Protein AF-A0A538G2V6-F1 (afdb_monomer)

Foldseek 3Di:
DPDPPDLVVLLVVLLLVLLVCVQLLVLVVSVVSLVSQCVSQVPDALVSNLSSVCSVLLSCLQLVVLVVLLVCQVVNQVSLVRCLVPADQSSLQSLLSNLLSCLVVVNPVSSVVSNVSSVVRRDPDCLQVNLLSQLSNCVSVVVLVSLVVSLPRDHPPDSPSHCSSLLSNLLSCLLNLVLVVLVVPLVVQCDPSTSSNLSSLLSNCSNPVNVVSPVVSLVSCVVSSSVVSSVCSCVSSVRD

Radius of gyration: 17.75 Å; Cα contacts (8 Å, |Δi|>4): 327; chains: 1; bounding box: 41×47×48 Å

Sequence (240 aa):
MPQLEDPDGLCEVYESGVPVAAAMGQFGEARQLADLHWDIARRLSAHHRLHSISLPLEIAEMLADWSVLAGDTDRIADAVARNLSTPCMRNARDLLVCALAHAYLGDEGRARDLELEAELVAGAGHERELSTPRIRLAHARGDFEALRALIRLPPRRAFVWGPSVFAARMDALITLREHAWIEAEAPGLAQPGTVPEPFALRALGAARGDDDLLARADERFRELGLDWHRAQTEHLLAGR

Solvent-accessible surface area (backbone atoms only — not comparable to full-atom values): 12427 Å² total; per-residue (Å²): 128,84,80,76,78,48,67,66,64,46,36,53,52,26,62,60,43,22,30,54,30,40,29,51,44,36,51,70,57,18,50,51,29,27,50,59,23,32,74,56,22,70,78,57,54,50,52,44,35,37,54,34,59,46,47,57,48,52,53,34,59,59,50,61,41,34,72,60,42,42,72,42,38,68,64,49,53,54,37,36,65,63,17,62,91,60,71,50,72,63,48,16,42,53,33,30,47,25,15,37,17,24,44,78,73,66,39,54,66,63,13,51,54,27,42,52,54,17,60,74,61,53,64,87,91,49,66,54,81,46,33,40,47,49,37,46,41,22,55,78,69,68,35,61,66,61,32,59,60,46,68,71,44,71,78,70,91,49,67,74,74,32,43,43,49,54,43,40,48,35,54,49,35,49,57,69,62,40,42,73,57,39,70,69,49,25,74,82,37,50,47,88,78,31,54,40,15,29,42,18,30,34,30,49,11,65,63,68,73,35,65,68,37,36,53,50,15,46,52,46,20,58,76,52,66,28,57,60,65,46,68,41,50,64,63,48,72,62,60,127

pLDDT: mean 92.77, std 9.35, range [41.5, 98.69]

Nearest PDB structures (foldseek):
  6ejn-assembly1_A  TM=4.536E-01  e=9.302E-02  Mus musculus
  5orm-assembly1_A  TM=3.523E-01  e=2.024E-01  synthetic construct
  8rdj-assembly1_G  TM=3.447E-01  e=1.496E-01  Sinapis alba
  4gpk-assembly2_H  TM=5.214E-01  e=1.413E+00  Bacillus thuringiensis serovar thuringiensis
  7dvq-assembly1_1  TM=3.116E-01  e=2.083E+00  Homo sapiens

Structure (mmCIF, N/CA/C/O backbone):
data_AF-A0A538G2V6-F1
#
_entry.id   AF-A0A538G2V6-F1
#
loop_
_atom_site.group_PDB
_atom_site.id
_atom_site.type_symbol
_atom_site.label_atom_id
_atom_site.label_alt_id
_atom_site.label_comp_id
_atom_site.label_asym_id
_atom_site.label_entity_id
_atom_site.label_seq_id
_atom_site.pdbx_PDB_ins_code
_atom_site.Cartn_x
_atom_site.Cartn_y
_atom_site.Cartn_z
_atom_site.occupancy
_atom_site.B_iso_or_equiv
_atom_site.auth_seq_id
_atom_site.auth_comp_id
_atom_site.auth_asym_id
_atom_site.auth_atom_id
_atom_site.pdbx_PDB_model_num
ATOM 1 N N . MET A 1 1 ? 6.327 27.561 -20.254 1.00 41.50 1 MET A N 1
ATOM 2 C CA . MET A 1 1 ? 6.946 26.404 -19.574 1.00 41.50 1 MET A CA 1
ATOM 3 C C . MET A 1 1 ? 8.023 25.892 -20.513 1.00 41.50 1 MET A C 1
ATOM 5 O O . MET A 1 1 ? 7.674 25.696 -21.673 1.00 41.50 1 MET A O 1
ATOM 9 N N . PRO A 1 2 ? 9.301 25.792 -20.112 1.00 46.53 2 PRO A N 1
ATOM 10 C CA . PRO A 1 2 ? 10.315 25.222 -20.993 1.00 46.53 2 PRO A CA 1
ATOM 11 C C . PRO A 1 2 ? 9.935 23.766 -21.282 1.00 46.53 2 PRO A C 1
ATOM 13 O O . PRO A 1 2 ? 9.467 23.069 -20.382 1.00 46.53 2 PRO A O 1
ATOM 16 N N . GLN A 1 3 ? 10.063 23.344 -22.538 1.00 50.62 3 GLN A N 1
ATOM 17 C CA . GLN A 1 3 ? 9.829 21.964 -22.944 1.00 50.62 3 GLN A CA 1
ATOM 18 C C . GLN A 1 3 ? 10.832 21.070 -22.207 1.00 50.62 3 GLN A C 1
ATOM 20 O O . GLN A 1 3 ? 12.038 21.195 -22.406 1.00 50.62 3 GLN A O 1
ATOM 25 N N . LEU A 1 4 ? 10.339 20.191 -21.336 1.00 55.81 4 LEU A N 1
ATOM 26 C CA . LEU A 1 4 ? 11.104 19.036 -20.877 1.00 55.81 4 LEU A CA 1
ATOM 27 C C . LEU A 1 4 ? 11.256 18.104 -22.091 1.00 55.81 4 LEU A C 1
ATOM 29 O O . LEU A 1 4 ? 10.416 17.247 -22.328 1.00 55.81 4 LEU A O 1
ATOM 33 N N . GLU A 1 5 ? 12.259 18.365 -22.931 1.00 71.25 5 GLU A N 1
ATOM 34 C CA . GLU A 1 5 ? 12.633 17.502 -24.064 1.00 71.25 5 GLU A CA 1
ATOM 35 C C . GLU A 1 5 ? 13.516 16.326 -23.628 1.00 71.25 5 GLU A C 1
ATOM 37 O O . GLU A 1 5 ? 13.693 15.385 -24.398 1.00 71.25 5 GLU A O 1
ATOM 42 N N . ASP A 1 6 ? 14.047 16.364 -22.403 1.00 87.25 6 ASP A N 1
ATOM 43 C CA . ASP A 1 6 ? 14.844 15.287 -21.822 1.00 87.25 6 ASP A CA 1
ATOM 44 C C . ASP A 1 6 ? 13.941 14.143 -21.313 1.00 87.25 6 ASP A C 1
ATOM 46 O O . ASP A 1 6 ? 13.154 14.362 -20.382 1.00 87.25 6 ASP A O 1
ATOM 50 N N . PRO A 1 7 ? 14.023 12.932 -21.904 1.00 87.25 7 PRO A N 1
ATOM 51 C CA . PRO A 1 7 ? 13.232 11.780 -21.480 1.00 87.25 7 PRO A CA 1
ATOM 52 C C . PRO A 1 7 ? 13.420 11.416 -20.005 1.00 87.25 7 PRO A C 1
ATOM 54 O O . PRO A 1 7 ? 12.445 11.029 -19.361 1.00 87.25 7 PRO A O 1
ATOM 57 N N . ASP A 1 8 ? 14.632 11.572 -19.467 1.00 88.56 8 ASP A N 1
ATOM 58 C CA . ASP A 1 8 ? 14.940 11.227 -18.077 1.00 88.56 8 ASP A CA 1
ATOM 59 C C . ASP A 1 8 ? 14.217 12.198 -17.126 1.00 88.56 8 ASP A C 1
ATOM 61 O O . ASP A 1 8 ? 13.479 11.771 -16.236 1.00 88.56 8 ASP A O 1
ATOM 65 N N . GLY A 1 9 ? 14.301 13.507 -17.392 1.00 88.69 9 GLY A N 1
ATOM 66 C CA . GLY A 1 9 ? 13.563 14.521 -16.633 1.00 88.69 9 GLY A CA 1
ATOM 67 C C . GLY A 1 9 ? 12.036 14.365 -16.694 1.00 88.69 9 GLY A C 1
ATOM 68 O O . GLY A 1 9 ? 11.349 14.606 -15.701 1.00 88.69 9 GLY A O 1
ATOM 69 N N . LEU A 1 10 ? 11.473 13.93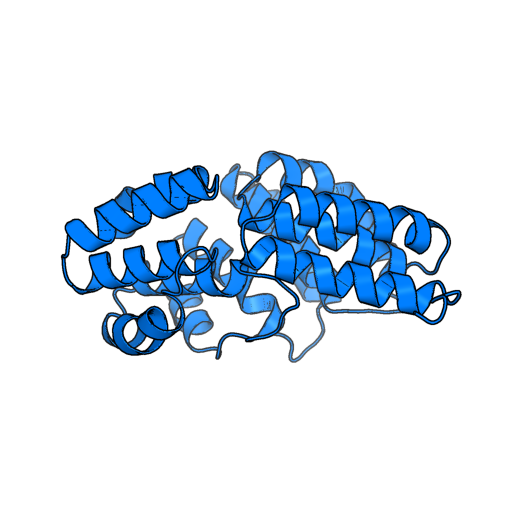0 -17.829 1.00 90.81 10 LEU A N 1
ATOM 70 C CA . LEU A 1 10 ? 10.038 13.615 -17.917 1.00 90.81 10 LEU A CA 1
ATOM 71 C C . LEU A 1 10 ? 9.661 12.389 -17.075 1.00 90.81 10 LEU A C 1
ATOM 73 O O . LEU A 1 10 ? 8.628 12.413 -16.400 1.00 90.81 10 LEU A O 1
ATOM 77 N N . CYS A 1 11 ? 10.487 11.338 -17.092 1.00 91.88 11 CYS A N 1
ATOM 78 C CA . CYS A 1 11 ? 10.306 10.179 -16.222 1.00 91.88 11 CYS A CA 1
ATOM 79 C C . CYS A 1 11 ? 10.288 10.598 -14.746 1.00 91.88 11 CYS A C 1
ATOM 81 O O . CYS A 1 11 ? 9.345 10.254 -14.039 1.00 91.88 11 CYS A O 1
ATOM 83 N N . GLU A 1 12 ? 11.233 11.421 -14.291 1.00 91.06 12 GLU A N 1
ATOM 84 C CA . GLU A 1 12 ? 11.263 11.888 -12.896 1.00 91.06 12 GLU A CA 1
ATOM 85 C C . GLU A 1 12 ? 10.000 12.664 -12.487 1.00 91.06 12 GLU A C 1
ATOM 87 O O . GLU A 1 12 ? 9.489 12.488 -11.374 1.00 91.06 12 GLU A O 1
ATOM 92 N N . VAL A 1 13 ? 9.464 13.501 -13.385 1.00 92.25 13 VAL A N 1
ATOM 93 C CA . VAL A 1 13 ? 8.226 14.257 -13.139 1.00 92.25 13 VAL A CA 1
ATOM 94 C C . VAL A 1 13 ? 7.045 13.313 -12.940 1.00 92.25 13 VAL A C 1
ATOM 96 O O . VAL A 1 13 ? 6.301 13.459 -11.967 1.00 92.25 13 VAL A O 1
ATOM 99 N N . TYR A 1 14 ? 6.871 12.334 -13.830 1.00 94.12 14 TYR A N 1
ATOM 100 C CA . TYR A 1 14 ? 5.768 11.384 -13.713 1.00 94.12 14 TYR A CA 1
ATOM 101 C C . TYR A 1 14 ? 5.946 10.439 -12.521 1.00 94.12 14 TYR A C 1
ATOM 103 O O . TYR A 1 14 ? 4.990 10.247 -11.771 1.00 94.12 14 TYR A O 1
ATOM 111 N N . GLU A 1 15 ? 7.158 9.925 -12.278 1.00 93.00 15 GLU A N 1
ATOM 112 C CA . GLU A 1 15 ? 7.469 9.090 -11.108 1.00 93.00 15 GLU A CA 1
ATOM 113 C C . GLU A 1 15 ? 7.140 9.821 -9.800 1.00 93.00 15 GLU A C 1
ATOM 115 O O . GLU A 1 15 ? 6.538 9.235 -8.902 1.00 93.00 15 GLU A O 1
ATOM 120 N N . SER A 1 16 ? 7.472 11.110 -9.703 1.00 91.38 16 SER A N 1
ATOM 121 C CA . SER A 1 16 ? 7.178 11.919 -8.514 1.00 91.38 16 SER A CA 1
ATOM 122 C C . SER A 1 16 ? 5.691 12.250 -8.368 1.00 91.38 16 SER A C 1
ATOM 124 O O . SER A 1 16 ? 5.198 12.391 -7.248 1.00 91.38 16 SER A O 1
ATOM 126 N N . GLY A 1 17 ? 4.964 12.377 -9.481 1.00 93.88 17 GLY A N 1
ATOM 127 C CA . GLY A 1 17 ? 3.540 12.708 -9.486 1.00 93.88 17 GLY A CA 1
ATOM 128 C C . GLY A 1 17 ? 2.639 11.562 -9.019 1.00 93.88 17 GLY A C 1
ATOM 129 O O . GLY A 1 17 ? 1.663 11.808 -8.311 1.00 93.88 17 GLY A O 1
ATOM 130 N N . VAL A 1 18 ? 2.981 10.312 -9.352 1.00 94.69 18 VAL A N 1
ATOM 131 C CA . VAL A 1 18 ? 2.195 9.120 -8.979 1.00 94.69 18 VAL A CA 1
ATOM 132 C C . VAL A 1 18 ? 1.891 9.041 -7.475 1.00 94.69 18 VAL A C 1
ATOM 134 O O . VAL A 1 18 ? 0.709 8.986 -7.124 1.00 94.69 18 VAL A O 1
ATOM 137 N N . PRO A 1 19 ? 2.881 9.056 -6.559 1.00 91.50 19 PRO A N 1
ATOM 138 C CA . PRO A 1 19 ? 2.591 8.934 -5.136 1.00 91.50 19 PRO A CA 1
ATOM 139 C C . PRO A 1 19 ? 1.858 10.152 -4.565 1.00 91.50 19 PRO A C 1
ATOM 141 O O . PRO A 1 19 ? 1.127 10.007 -3.588 1.00 91.50 19 PRO A O 1
ATOM 144 N N . VAL A 1 20 ? 2.019 11.338 -5.163 1.00 91.88 20 VAL A N 1
ATOM 145 C CA . VAL A 1 20 ? 1.280 12.546 -4.763 1.00 91.88 20 VAL A CA 1
ATOM 146 C C . VAL A 1 20 ? -0.199 12.397 -5.112 1.00 91.88 20 VAL A C 1
ATOM 148 O O . VAL A 1 20 ? -1.044 12.556 -4.233 1.00 91.88 20 VAL A O 1
ATOM 151 N N . ALA A 1 21 ? -0.513 12.013 -6.351 1.00 94.56 21 ALA A N 1
ATOM 152 C CA . ALA A 1 21 ? -1.885 11.735 -6.771 1.00 94.56 21 ALA A CA 1
ATOM 153 C C . ALA A 1 21 ? -2.507 10.611 -5.921 1.00 94.56 21 ALA A C 1
ATOM 155 O O . ALA A 1 21 ? -3.623 10.748 -5.419 1.00 94.56 21 ALA A O 1
ATOM 156 N N . ALA A 1 22 ? -1.756 9.532 -5.665 1.00 94.06 22 ALA A N 1
ATOM 157 C CA . ALA A 1 22 ? -2.201 8.446 -4.795 1.00 94.06 22 ALA A CA 1
ATOM 158 C C . ALA A 1 22 ? -2.466 8.920 -3.354 1.00 94.06 22 ALA A C 1
ATOM 160 O O . ALA A 1 22 ? -3.472 8.535 -2.770 1.00 94.06 22 ALA A O 1
ATOM 161 N N . ALA A 1 23 ? -1.627 9.790 -2.780 1.00 91.88 23 ALA A N 1
ATOM 162 C CA . ALA A 1 23 ? -1.838 10.347 -1.440 1.00 91.88 23 ALA A CA 1
ATOM 163 C C . ALA A 1 23 ? -3.107 11.210 -1.331 1.00 91.88 23 ALA A C 1
ATOM 165 O O . ALA A 1 23 ? -3.689 11.298 -0.249 1.00 91.88 23 ALA A O 1
ATOM 166 N N . MET A 1 24 ? -3.560 11.794 -2.442 1.00 93.12 24 MET A N 1
ATOM 167 C CA . MET A 1 24 ? -4.807 12.560 -2.540 1.00 93.12 24 MET A CA 1
ATOM 168 C C . MET A 1 24 ? -6.021 11.700 -2.937 1.00 93.12 24 MET A C 1
ATOM 170 O O . MET A 1 24 ? -7.094 12.235 -3.197 1.00 93.12 24 MET A O 1
ATOM 174 N N . GLY A 1 25 ? -5.866 10.374 -3.031 1.00 93.62 25 GLY A N 1
ATOM 175 C CA . GLY A 1 25 ? -6.932 9.460 -3.458 1.00 93.62 25 GLY A CA 1
ATOM 176 C C . GLY A 1 25 ? -7.256 9.536 -4.951 1.00 93.62 25 GLY A C 1
ATOM 177 O O . GLY A 1 25 ? -8.220 8.930 -5.415 1.00 93.62 25 GLY A O 1
ATOM 178 N N . GLN A 1 26 ? -6.450 10.252 -5.735 1.00 95.75 26 GLN A N 1
ATOM 179 C CA . GLN A 1 26 ? -6.624 10.429 -7.174 1.00 95.75 26 GLN A CA 1
ATOM 180 C C . GLN A 1 26 ? -6.020 9.238 -7.934 1.00 95.75 26 GLN A C 1
ATOM 182 O O . GLN A 1 26 ? -5.164 9.394 -8.803 1.00 95.75 26 GLN A O 1
ATOM 187 N N . PHE A 1 27 ? -6.450 8.015 -7.612 1.00 95.88 27 PHE A N 1
ATOM 188 C CA . PHE A 1 27 ? -5.852 6.786 -8.152 1.00 95.88 27 PHE A CA 1
ATOM 189 C C . PHE A 1 27 ? -5.959 6.669 -9.680 1.00 95.88 27 PHE A C 1
ATOM 191 O O . PHE A 1 27 ? -5.070 6.108 -10.318 1.00 95.88 27 PHE A O 1
ATOM 198 N N . GLY A 1 28 ? -7.009 7.238 -10.284 1.00 96.88 28 GLY A N 1
ATOM 199 C CA . GLY A 1 28 ? -7.140 7.316 -11.742 1.00 96.88 28 GLY A CA 1
ATOM 200 C C . GLY A 1 28 ? -6.056 8.185 -12.388 1.00 96.88 28 GLY A C 1
ATOM 201 O O . GLY A 1 28 ? -5.458 7.778 -13.380 1.00 96.88 28 GLY A O 1
ATOM 202 N N . GLU A 1 29 ? -5.754 9.341 -11.795 1.00 97.44 29 GLU A N 1
ATOM 203 C CA . GLU A 1 29 ? -4.672 10.225 -12.244 1.00 97.44 29 GLU A CA 1
ATOM 204 C C . GLU A 1 29 ? -3.301 9.591 -11.989 1.00 97.44 29 GLU A C 1
ATOM 206 O O . GLU A 1 29 ? -2.459 9.571 -12.882 1.00 97.44 29 GLU A O 1
ATOM 211 N N . ALA A 1 30 ? -3.103 8.970 -10.821 1.00 96.56 30 ALA A N 1
ATOM 212 C CA . ALA A 1 30 ? -1.885 8.221 -10.517 1.00 96.56 30 ALA A CA 1
ATOM 213 C C . ALA A 1 30 ? -1.607 7.140 -11.578 1.00 96.56 30 ALA A C 1
ATOM 215 O O . ALA A 1 30 ? -0.473 6.974 -12.022 1.00 96.56 30 ALA A O 1
ATOM 216 N N . ARG A 1 31 ? -2.648 6.439 -12.046 1.00 97.31 31 ARG A N 1
ATOM 217 C CA . ARG A 1 31 ? -2.511 5.418 -13.091 1.00 97.31 31 ARG A CA 1
ATOM 218 C C . ARG A 1 31 ? -2.179 6.021 -14.457 1.00 97.31 31 ARG A C 1
ATOM 220 O O . ARG A 1 31 ? -1.295 5.510 -15.132 1.00 97.31 31 ARG A O 1
ATOM 227 N N . GLN A 1 32 ? -2.796 7.149 -14.814 1.00 98.12 32 GLN A N 1
ATOM 228 C CA . GLN A 1 32 ? -2.450 7.887 -16.036 1.00 98.12 32 GLN A CA 1
ATOM 229 C C . GLN A 1 32 ? -0.991 8.364 -16.030 1.00 98.12 32 GLN A C 1
ATOM 231 O O . GLN A 1 32 ? -0.300 8.237 -17.038 1.00 98.12 32 GLN A O 1
ATOM 236 N N . LEU A 1 33 ? -0.496 8.875 -14.899 1.00 97.44 33 LEU A N 1
ATOM 237 C CA . LEU A 1 33 ? 0.904 9.285 -14.753 1.00 97.44 33 LEU A CA 1
ATOM 238 C C . LEU A 1 33 ? 1.860 8.089 -14.879 1.00 97.44 33 LEU A C 1
ATOM 240 O O . LEU A 1 33 ? 2.890 8.201 -15.542 1.00 97.44 33 LEU A O 1
ATOM 244 N N . ALA A 1 34 ? 1.507 6.934 -14.307 1.00 97.12 34 ALA A N 1
ATOM 245 C CA . ALA A 1 34 ? 2.282 5.704 -14.464 1.00 97.12 34 ALA A CA 1
ATOM 246 C C . ALA A 1 34 ? 2.325 5.217 -15.929 1.00 97.12 34 ALA A C 1
ATOM 248 O O . ALA A 1 34 ? 3.379 4.784 -16.400 1.00 97.12 34 ALA A O 1
ATOM 249 N N . ASP A 1 35 ? 1.220 5.339 -16.669 1.00 98.06 35 ASP A N 1
ATOM 250 C CA . ASP A 1 35 ? 1.164 5.000 -18.097 1.00 98.06 35 ASP A CA 1
ATOM 251 C C . ASP A 1 35 ? 2.031 5.952 -18.942 1.0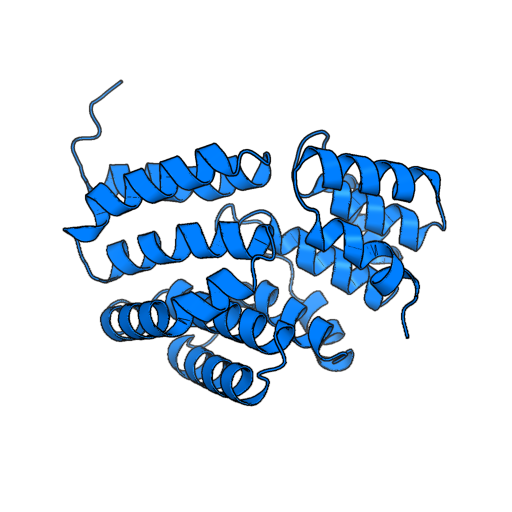0 98.06 35 ASP A C 1
ATOM 253 O O . ASP A 1 35 ? 2.809 5.502 -19.788 1.00 98.06 35 ASP A O 1
ATOM 257 N N . LEU A 1 36 ? 1.970 7.262 -18.668 1.00 97.38 36 LEU A N 1
ATOM 258 C CA . LEU A 1 36 ? 2.827 8.266 -19.314 1.00 97.38 36 LEU A CA 1
ATOM 259 C C . LEU A 1 36 ? 4.313 8.008 -19.038 1.00 97.38 36 LEU A C 1
ATOM 261 O O . LEU A 1 36 ? 5.141 8.100 -19.947 1.00 97.38 36 LEU A O 1
ATOM 265 N N . HIS A 1 37 ? 4.650 7.627 -17.803 1.00 97.25 37 HIS A N 1
ATOM 266 C CA . HIS A 1 37 ? 6.001 7.206 -17.451 1.00 97.25 37 HIS A CA 1
ATOM 267 C C . HIS A 1 37 ? 6.443 5.993 -18.287 1.00 97.25 37 HIS A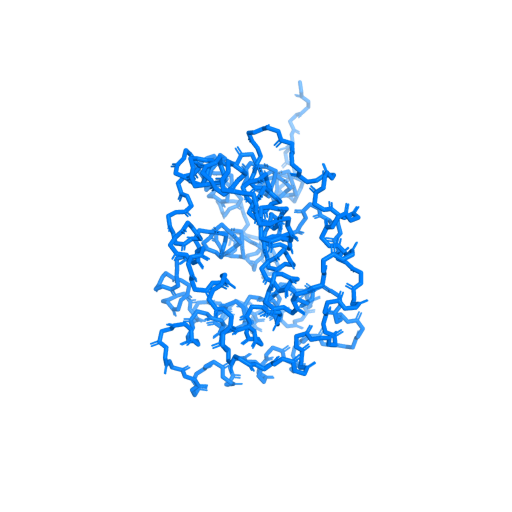 C 1
ATOM 269 O O . HIS A 1 37 ? 7.549 5.987 -18.833 1.00 97.25 37 HIS A O 1
ATOM 275 N N . TRP A 1 38 ? 5.590 4.973 -18.430 1.00 97.31 38 TRP A N 1
ATOM 276 C CA . TRP A 1 38 ? 5.902 3.765 -19.203 1.00 97.31 38 TRP A CA 1
ATOM 277 C C . TRP A 1 38 ? 6.162 4.043 -20.678 1.00 97.31 38 TRP A C 1
ATOM 279 O O . TRP A 1 38 ? 7.096 3.473 -21.256 1.00 97.31 38 TRP A O 1
ATOM 289 N N . ASP A 1 39 ? 5.375 4.925 -21.290 1.00 96.75 39 ASP A N 1
ATOM 290 C CA . ASP A 1 39 ? 5.511 5.246 -22.708 1.00 96.75 39 ASP A CA 1
ATOM 291 C C . ASP A 1 39 ? 6.907 5.761 -23.076 1.00 96.75 39 ASP A C 1
ATOM 293 O O . ASP A 1 39 ? 7.402 5.459 -24.174 1.00 96.75 39 ASP A O 1
ATOM 297 N N . ILE A 1 40 ? 7.548 6.450 -22.130 1.00 95.94 40 ILE A N 1
ATOM 298 C CA . ILE A 1 40 ? 8.922 6.943 -22.206 1.00 95.94 40 ILE A CA 1
ATOM 299 C C . ILE A 1 40 ? 9.901 5.842 -21.771 1.00 95.94 40 ILE A C 1
ATOM 301 O O . ILE A 1 40 ? 10.720 5.374 -22.571 1.00 95.94 40 ILE A O 1
ATOM 305 N N . ALA A 1 41 ? 9.772 5.366 -20.530 1.00 96.31 41 ALA A N 1
ATOM 306 C CA . ALA A 1 41 ? 10.726 4.478 -19.868 1.00 96.31 41 ALA A CA 1
ATOM 307 C C . ALA A 1 41 ? 10.946 3.144 -20.592 1.00 96.31 41 ALA A C 1
ATOM 309 O O . ALA A 1 41 ? 12.045 2.583 -20.544 1.00 96.31 41 ALA A O 1
ATOM 310 N N . ARG A 1 42 ? 9.943 2.630 -21.319 1.00 95.50 42 ARG A N 1
ATOM 311 C CA . ARG A 1 42 ? 10.059 1.362 -22.061 1.00 95.50 42 ARG A CA 1
ATOM 312 C C . ARG A 1 42 ? 11.204 1.347 -23.078 1.00 95.50 42 ARG A C 1
ATOM 314 O O . ARG A 1 42 ? 11.725 0.274 -23.380 1.00 95.50 42 ARG A O 1
ATOM 321 N N . ARG A 1 43 ? 11.610 2.519 -23.583 1.00 94.81 43 ARG A N 1
ATOM 322 C CA . ARG A 1 43 ? 12.699 2.686 -24.563 1.00 94.81 43 ARG A CA 1
ATOM 323 C C . ARG A 1 43 ? 14.050 3.031 -23.925 1.00 94.81 43 ARG A C 1
ATOM 325 O O . ARG A 1 43 ? 15.029 3.155 -24.652 1.00 94.81 43 ARG A O 1
ATOM 332 N N . LEU A 1 44 ? 14.102 3.177 -22.601 1.00 94.38 44 LEU A N 1
ATOM 333 C CA . LEU A 1 44 ? 15.295 3.576 -21.856 1.00 94.38 44 LEU A CA 1
ATOM 334 C C . LEU A 1 44 ? 16.002 2.356 -21.229 1.00 94.38 44 LEU A C 1
ATOM 336 O O . LEU A 1 44 ? 15.929 1.231 -21.737 1.00 94.38 44 LEU A O 1
ATOM 340 N N . SER A 1 45 ? 16.743 2.569 -20.142 1.00 95.81 45 SER A N 1
ATOM 341 C CA . SER A 1 45 ? 17.492 1.522 -19.437 1.00 95.81 45 SER A CA 1
ATOM 342 C C . SER A 1 45 ? 16.583 0.529 -18.689 1.00 95.81 45 SER A C 1
ATOM 344 O O . SER A 1 45 ? 15.383 0.746 -18.514 1.00 95.81 45 SER A O 1
ATOM 346 N N . ALA A 1 46 ? 17.160 -0.590 -18.231 1.00 96.69 46 ALA A N 1
ATOM 347 C CA . ALA A 1 46 ? 16.449 -1.544 -17.372 1.00 96.69 46 ALA A CA 1
ATOM 348 C C . ALA A 1 46 ? 15.971 -0.898 -16.062 1.00 96.69 46 ALA A C 1
ATOM 350 O O . ALA A 1 46 ? 14.873 -1.203 -15.606 1.00 96.69 46 ALA A O 1
ATOM 351 N N . HIS A 1 47 ? 16.747 0.048 -15.535 1.00 96.25 47 HIS A N 1
ATOM 352 C CA . HIS A 1 47 ? 16.413 0.827 -14.349 1.00 96.25 47 HIS A CA 1
ATOM 353 C C . HIS A 1 47 ? 15.128 1.646 -14.522 1.00 96.25 47 HIS A C 1
ATOM 355 O O . HIS A 1 47 ? 14.186 1.484 -13.748 1.00 96.25 47 HIS A O 1
ATOM 361 N N . HIS A 1 48 ? 15.031 2.434 -15.598 1.00 96.12 48 HIS A N 1
ATOM 362 C CA . HIS A 1 48 ? 13.821 3.203 -15.909 1.00 96.12 48 HIS A CA 1
ATOM 363 C C . HIS A 1 48 ? 12.596 2.299 -16.091 1.00 96.12 48 HIS A C 1
ATOM 365 O O . HIS A 1 48 ? 11.502 2.605 -15.613 1.00 96.12 48 HIS A O 1
ATOM 371 N N . ARG A 1 49 ? 12.769 1.152 -16.763 1.00 96.75 49 ARG A N 1
ATOM 372 C CA . ARG A 1 49 ? 11.685 0.176 -16.927 1.00 96.75 49 ARG A CA 1
ATOM 373 C C . ARG A 1 49 ? 11.221 -0.407 -15.602 1.00 96.75 49 ARG A C 1
ATOM 375 O O . ARG A 1 49 ? 10.014 -0.534 -15.430 1.00 96.75 49 ARG A O 1
ATOM 382 N N . LEU A 1 50 ? 12.139 -0.749 -14.697 1.00 97.12 50 LEU A N 1
ATOM 383 C CA . LEU A 1 50 ? 11.770 -1.242 -13.374 1.00 97.12 50 LEU A CA 1
ATOM 384 C C . LEU A 1 50 ? 10.930 -0.199 -12.641 1.00 97.12 50 LEU A C 1
ATOM 386 O O . LEU A 1 50 ? 9.819 -0.522 -12.244 1.00 97.12 50 LEU A O 1
ATOM 390 N N . HIS A 1 51 ? 11.403 1.050 -12.564 1.00 96.12 51 HIS A N 1
ATOM 391 C CA . HIS A 1 51 ? 10.656 2.148 -11.940 1.00 96.12 51 HIS A CA 1
ATOM 392 C C . HIS A 1 51 ? 9.237 2.237 -12.494 1.00 96.12 51 HIS A C 1
ATOM 394 O O . HIS A 1 51 ? 8.266 2.246 -11.743 1.00 96.12 51 HIS A O 1
ATOM 400 N N . SER A 1 52 ? 9.107 2.185 -13.817 1.00 95.94 52 SER A N 1
ATOM 401 C CA . SER A 1 52 ? 7.807 2.245 -14.468 1.00 95.94 52 SER A CA 1
ATOM 402 C C . SER A 1 52 ? 6.864 1.093 -14.124 1.00 95.94 52 SER A C 1
ATOM 404 O O . SER A 1 52 ? 5.653 1.290 -14.144 1.00 95.94 52 SER A O 1
ATOM 406 N N . ILE A 1 53 ? 7.393 -0.105 -13.878 1.00 95.75 53 ILE A N 1
ATOM 407 C CA . ILE A 1 53 ? 6.593 -1.272 -13.496 1.00 95.75 53 ILE A CA 1
ATOM 408 C C . ILE A 1 53 ? 6.230 -1.199 -12.004 1.00 95.75 53 ILE A C 1
ATOM 410 O O . ILE A 1 53 ? 5.139 -1.618 -11.627 1.00 95.75 53 ILE A O 1
ATOM 414 N N . SER A 1 54 ? 7.083 -0.606 -11.166 1.00 95.38 54 SER A N 1
ATOM 415 C CA . SER A 1 54 ? 6.806 -0.420 -9.741 1.00 95.38 54 SER A CA 1
ATOM 416 C C . SER A 1 54 ? 5.682 0.588 -9.461 1.00 95.38 54 SER A C 1
ATOM 418 O O . SER A 1 54 ? 4.983 0.458 -8.461 1.00 95.38 54 SER A O 1
ATOM 420 N N . LEU A 1 55 ? 5.483 1.599 -10.318 1.00 95.38 55 LEU A N 1
ATOM 421 C CA . LEU A 1 55 ? 4.479 2.650 -10.083 1.00 95.38 55 LEU A CA 1
ATOM 422 C C . LEU A 1 55 ? 3.037 2.097 -10.000 1.00 95.38 55 LEU A C 1
ATOM 424 O O . LEU A 1 55 ? 2.354 2.384 -9.014 1.00 95.38 55 LEU A O 1
ATOM 428 N N . PRO A 1 56 ? 2.557 1.256 -10.942 1.00 95.00 56 PRO A N 1
ATOM 429 C CA . PRO A 1 56 ? 1.281 0.555 -10.785 1.00 95.00 56 PRO A CA 1
ATOM 430 C C . PRO A 1 56 ? 1.215 -0.357 -9.554 1.00 95.00 56 PRO A C 1
ATOM 432 O O . PRO A 1 56 ? 0.144 -0.483 -8.961 1.00 95.00 56 PRO A O 1
ATOM 435 N N . LEU A 1 57 ? 2.338 -0.969 -9.157 1.00 94.38 57 LEU A N 1
ATOM 436 C CA . LEU A 1 57 ? 2.422 -1.814 -7.963 1.00 94.38 57 LEU A CA 1
ATOM 437 C C . LEU A 1 57 ? 2.152 -1.021 -6.681 1.00 94.38 57 LEU A C 1
ATOM 439 O O . LEU A 1 57 ? 1.404 -1.488 -5.831 1.00 94.38 57 LEU A O 1
ATOM 443 N N . GLU A 1 58 ? 2.712 0.184 -6.544 1.00 92.50 58 GLU A N 1
ATOM 444 C CA . GLU A 1 58 ? 2.461 1.051 -5.382 1.00 92.50 58 GLU A CA 1
ATOM 445 C C . GLU A 1 58 ? 0.979 1.438 -5.267 1.00 92.50 58 GLU A C 1
ATOM 447 O O . GLU A 1 58 ? 0.418 1.456 -4.168 1.00 92.50 58 GLU A O 1
ATOM 452 N N . ILE A 1 59 ? 0.328 1.708 -6.405 1.00 95.38 59 ILE A N 1
ATOM 453 C CA . ILE A 1 59 ? -1.110 2.001 -6.462 1.00 95.38 59 ILE A CA 1
ATOM 454 C C . ILE A 1 59 ? -1.913 0.767 -6.031 1.00 95.38 59 ILE A C 1
ATOM 456 O O . ILE A 1 59 ? -2.769 0.869 -5.155 1.00 95.38 59 ILE A O 1
ATOM 460 N N . ALA A 1 60 ? -1.621 -0.396 -6.616 1.00 95.31 60 ALA A N 1
ATOM 461 C CA . ALA A 1 60 ? -2.315 -1.647 -6.319 1.00 95.31 60 ALA A CA 1
ATOM 462 C C . ALA A 1 60 ? -2.103 -2.107 -4.864 1.00 95.31 60 ALA A C 1
ATOM 464 O O . ALA A 1 60 ? -3.036 -2.598 -4.235 1.00 95.31 60 ALA A O 1
ATOM 465 N N . GLU A 1 61 ? -0.917 -1.894 -4.288 1.00 94.62 61 GLU A N 1
ATOM 466 C CA . GLU A 1 61 ? -0.645 -2.141 -2.866 1.00 94.62 61 GLU A CA 1
ATOM 467 C C . GLU A 1 61 ? -1.514 -1.254 -1.971 1.00 94.62 61 GLU A C 1
ATOM 469 O O . GLU A 1 61 ? -2.086 -1.733 -0.989 1.00 94.62 61 GLU A O 1
ATOM 474 N N . MET A 1 62 ? -1.647 0.033 -2.308 1.00 94.12 62 MET A N 1
ATOM 475 C CA . MET A 1 62 ? -2.507 0.942 -1.553 1.00 94.12 62 MET A CA 1
ATOM 476 C C . MET A 1 62 ? -3.984 0.560 -1.685 1.00 94.12 62 MET A C 1
ATOM 478 O O . MET A 1 62 ? -4.721 0.649 -0.709 1.00 94.12 62 MET A O 1
ATOM 482 N N . LEU A 1 63 ? -4.424 0.089 -2.849 1.00 95.75 63 LEU A N 1
ATOM 483 C CA . LEU A 1 63 ? -5.791 -0.404 -3.049 1.00 95.75 63 LEU A CA 1
ATOM 484 C C . LEU A 1 63 ? -6.020 -1.811 -2.478 1.00 95.75 63 LEU A C 1
ATOM 486 O O . LEU A 1 63 ? -7.166 -2.231 -2.353 1.00 95.75 63 LEU A O 1
ATOM 490 N N . ALA A 1 64 ? -4.947 -2.498 -2.068 1.00 95.38 64 ALA A N 1
ATOM 491 C CA . ALA A 1 64 ? -4.966 -3.892 -1.635 1.00 95.38 64 ALA A CA 1
ATOM 492 C C . ALA A 1 64 ? -5.509 -4.854 -2.715 1.00 95.38 64 ALA A C 1
ATOM 494 O O . ALA A 1 64 ? -6.188 -5.840 -2.421 1.00 95.38 64 ALA A O 1
ATOM 495 N N . ASP A 1 65 ? -5.153 -4.597 -3.977 1.00 96.31 65 ASP A N 1
ATOM 496 C CA . ASP A 1 65 ? -5.496 -5.427 -5.138 1.00 96.31 65 ASP A CA 1
ATOM 497 C C . ASP A 1 65 ? -4.595 -6.676 -5.214 1.00 96.31 65 ASP A C 1
ATOM 499 O O . ASP A 1 65 ? -3.828 -6.876 -6.162 1.00 96.31 65 ASP A O 1
ATOM 503 N N . TRP A 1 66 ? -4.665 -7.543 -4.198 1.00 97.00 66 TRP A N 1
ATOM 504 C CA . TRP A 1 66 ? -3.748 -8.680 -4.032 1.00 97.00 66 TRP A CA 1
ATOM 505 C C . TRP A 1 66 ? -3.722 -9.622 -5.238 1.00 97.00 66 TRP A C 1
ATOM 507 O O . TRP A 1 66 ? -2.659 -10.085 -5.635 1.00 97.00 66 TRP A O 1
ATOM 517 N N . SER A 1 67 ? -4.863 -9.870 -5.884 1.00 97.19 67 SER A N 1
ATOM 518 C CA . SER A 1 67 ? -4.913 -10.723 -7.079 1.00 97.19 67 SER A CA 1
ATOM 519 C C . SER A 1 67 ? -4.162 -10.128 -8.273 1.00 97.19 67 SER A C 1
ATOM 521 O O . SER A 1 67 ? -3.530 -10.871 -9.020 1.00 97.19 67 SER A O 1
ATOM 523 N N . VAL A 1 68 ? -4.198 -8.801 -8.443 1.00 95.56 68 VAL A N 1
ATOM 524 C CA . VAL A 1 68 ? -3.446 -8.108 -9.502 1.00 95.56 68 VAL A CA 1
ATOM 525 C C . VAL A 1 68 ? -1.952 -8.203 -9.214 1.00 95.56 68 VAL A C 1
ATOM 527 O O . VAL A 1 68 ? -1.187 -8.623 -10.077 1.00 95.56 68 VAL A O 1
ATOM 530 N N . LEU A 1 69 ? -1.554 -7.895 -7.978 1.00 96.75 69 LEU A N 1
ATOM 531 C CA . LEU A 1 69 ? -0.158 -7.952 -7.543 1.00 96.75 69 LEU A CA 1
ATOM 532 C C . LEU A 1 69 ? 0.439 -9.359 -7.677 1.00 96.75 69 LEU A C 1
ATOM 534 O O . LEU A 1 69 ? 1.534 -9.516 -8.209 1.00 96.75 69 LEU A O 1
ATOM 538 N N . ALA A 1 70 ? -0.293 -10.392 -7.255 1.00 97.94 70 ALA A N 1
ATOM 539 C CA . ALA A 1 70 ? 0.148 -11.774 -7.405 1.00 97.94 70 ALA A CA 1
ATOM 540 C C . ALA A 1 70 ? 0.280 -12.172 -8.886 1.00 97.94 70 ALA A C 1
ATOM 542 O O . ALA A 1 70 ? 1.245 -12.844 -9.253 1.00 97.94 70 ALA A O 1
ATOM 543 N N . GLY A 1 71 ? -0.635 -11.714 -9.749 1.00 97.56 71 GLY A N 1
ATOM 544 C CA . GLY A 1 71 ? -0.586 -11.957 -11.195 1.00 97.56 71 GLY A CA 1
ATOM 545 C C . GLY A 1 71 ? 0.610 -11.314 -11.909 1.00 97.56 71 GLY A C 1
ATOM 546 O O . GLY A 1 71 ? 1.062 -11.843 -12.922 1.00 97.56 71 GLY A O 1
ATOM 547 N N . ASP A 1 72 ? 1.162 -10.224 -11.370 1.00 96.88 72 ASP A N 1
ATOM 548 C CA . ASP A 1 72 ? 2.322 -9.521 -11.938 1.00 96.88 72 ASP A CA 1
ATOM 549 C C . ASP A 1 72 ? 3.684 -10.089 -11.480 1.00 96.88 72 ASP A C 1
ATOM 551 O O . ASP A 1 72 ? 4.728 -9.655 -11.975 1.00 96.88 72 ASP A O 1
ATOM 555 N N . THR A 1 73 ? 3.701 -11.091 -10.591 1.00 98.31 73 THR A N 1
ATOM 556 C CA . THR A 1 73 ? 4.926 -11.631 -9.960 1.00 98.31 73 THR A CA 1
ATOM 557 C C . THR A 1 73 ? 6.038 -11.961 -10.959 1.00 98.31 73 THR A C 1
ATOM 559 O O . THR A 1 73 ? 7.173 -11.520 -10.784 1.00 98.31 73 THR A O 1
ATOM 562 N N . ASP A 1 74 ? 5.739 -12.710 -12.022 1.00 97.94 74 ASP A N 1
ATOM 563 C CA . ASP A 1 74 ? 6.768 -13.156 -12.973 1.00 97.94 74 ASP A CA 1
ATOM 564 C C . ASP A 1 74 ? 7.347 -11.988 -13.778 1.00 97.94 74 ASP A C 1
ATOM 566 O O . ASP A 1 74 ? 8.549 -11.929 -14.048 1.00 97.94 74 ASP A O 1
ATOM 570 N N . ARG A 1 75 ? 6.498 -11.012 -14.123 1.00 97.56 75 ARG A N 1
ATOM 571 C CA . ARG A 1 75 ? 6.923 -9.779 -14.793 1.00 97.56 75 ARG A CA 1
ATOM 572 C C . ARG A 1 75 ? 7.847 -8.961 -13.891 1.00 97.56 75 ARG A C 1
ATOM 574 O O . ARG A 1 75 ? 8.823 -8.394 -14.384 1.00 97.56 75 ARG A O 1
ATOM 581 N N . ILE A 1 76 ? 7.546 -8.900 -12.595 1.00 97.81 76 ILE A N 1
ATOM 582 C CA . ILE A 1 76 ? 8.376 -8.218 -11.599 1.00 97.81 76 ILE A CA 1
ATOM 583 C C . ILE A 1 76 ? 9.715 -8.922 -11.439 1.00 97.81 76 ILE A C 1
ATOM 585 O O . ILE A 1 76 ? 10.749 -8.272 -11.571 1.00 97.81 76 ILE A O 1
ATOM 589 N N . ALA A 1 77 ? 9.719 -10.239 -11.238 1.00 97.88 77 ALA A N 1
ATOM 590 C CA . ALA A 1 77 ? 10.949 -11.008 -11.086 1.00 97.88 77 ALA A CA 1
ATOM 591 C C . ALA A 1 77 ? 11.887 -10.840 -12.300 1.00 97.88 77 ALA A C 1
ATOM 593 O O . ALA A 1 77 ? 13.081 -10.584 -12.129 1.00 97.88 77 ALA A O 1
ATOM 594 N N . ASP A 1 78 ? 11.355 -10.878 -13.529 1.00 97.94 78 ASP A N 1
ATOM 595 C CA . ASP A 1 78 ? 12.133 -10.612 -14.751 1.00 97.94 78 ASP A CA 1
ATOM 596 C C . ASP A 1 78 ? 12.666 -9.166 -14.809 1.00 97.94 78 ASP A C 1
ATOM 598 O O . ASP A 1 78 ? 13.828 -8.943 -15.166 1.00 97.94 78 ASP A O 1
ATOM 602 N N . ALA A 1 79 ? 11.862 -8.172 -14.419 1.00 97.38 79 ALA A N 1
ATOM 603 C CA . ALA A 1 79 ? 12.304 -6.778 -14.368 1.00 97.38 79 ALA A CA 1
ATOM 604 C C . ALA A 1 79 ? 13.432 -6.564 -13.343 1.00 97.38 79 ALA A C 1
ATOM 606 O O . ALA A 1 79 ? 14.424 -5.900 -13.658 1.00 97.38 79 ALA A O 1
ATOM 607 N N . VAL A 1 80 ? 13.317 -7.168 -12.157 1.00 97.75 80 VAL A N 1
ATOM 608 C CA . VAL A 1 80 ? 14.342 -7.130 -11.105 1.00 97.75 80 VAL A CA 1
ATOM 609 C C . VAL A 1 80 ? 15.629 -7.792 -11.582 1.00 97.75 80 VAL A C 1
ATOM 611 O O . VAL A 1 80 ? 16.694 -7.177 -11.494 1.00 97.75 80 VAL A O 1
ATOM 614 N N . ALA A 1 81 ? 15.541 -8.990 -12.169 1.00 97.19 81 ALA A N 1
ATOM 615 C CA . ALA A 1 81 ? 16.694 -9.710 -12.707 1.00 97.19 81 ALA A CA 1
ATOM 616 C C . ALA A 1 81 ? 17.462 -8.879 -13.752 1.00 97.19 81 ALA A C 1
ATOM 618 O O . ALA A 1 81 ? 18.695 -8.840 -13.752 1.00 97.19 81 ALA A O 1
ATOM 619 N N . ARG A 1 82 ? 16.744 -8.147 -14.612 1.00 96.88 82 ARG A N 1
ATOM 620 C CA . ARG A 1 82 ? 17.344 -7.252 -15.617 1.00 96.88 82 ARG A CA 1
ATOM 621 C C . ARG A 1 82 ? 17.951 -5.979 -15.024 1.00 96.88 82 ARG A C 1
ATOM 623 O O . ARG A 1 82 ? 18.783 -5.363 -15.688 1.00 96.88 82 ARG A O 1
ATOM 630 N N . ASN A 1 83 ? 17.550 -5.577 -13.820 1.00 97.00 83 ASN A N 1
ATOM 631 C CA . ASN A 1 83 ? 18.038 -4.376 -13.140 1.00 97.00 83 ASN A CA 1
ATOM 632 C C . ASN A 1 83 ? 19.167 -4.657 -12.124 1.00 97.00 83 ASN A C 1
ATOM 634 O O . ASN A 1 83 ? 19.655 -3.736 -11.472 1.00 97.00 83 ASN A O 1
ATOM 638 N N . LEU A 1 84 ? 19.633 -5.904 -11.982 1.00 95.12 84 LEU A N 1
ATOM 639 C CA . LEU A 1 84 ? 20.659 -6.255 -10.986 1.00 95.12 84 LEU A CA 1
ATOM 640 C C . LEU A 1 84 ? 22.000 -5.524 -11.172 1.00 95.12 84 LEU A C 1
ATOM 642 O O . LEU A 1 84 ? 22.738 -5.369 -10.204 1.00 95.12 84 LEU A O 1
ATOM 646 N N . SER A 1 85 ? 22.322 -5.053 -12.382 1.00 93.19 85 SER A N 1
ATOM 647 C CA . SER A 1 85 ? 23.532 -4.255 -12.643 1.00 93.19 85 SER A CA 1
ATOM 648 C C . SER A 1 85 ? 23.410 -2.786 -12.218 1.00 93.19 85 SER A C 1
ATOM 650 O O . SER A 1 85 ? 24.423 -2.099 -12.102 1.00 93.19 85 SER A O 1
ATOM 652 N N . THR A 1 86 ? 22.189 -2.311 -11.962 1.00 90.38 86 THR A N 1
ATOM 653 C CA . THR A 1 86 ? 21.860 -0.962 -11.474 1.00 90.38 86 THR A CA 1
ATOM 654 C C . THR A 1 86 ? 20.886 -1.057 -10.293 1.00 90.38 86 THR A C 1
ATOM 656 O O . THR A 1 86 ? 19.744 -0.584 -10.380 1.00 90.38 86 THR A O 1
ATOM 659 N N . PRO A 1 87 ? 21.298 -1.727 -9.198 1.00 82.06 87 PRO A N 1
ATOM 660 C CA . PRO A 1 87 ? 20.392 -2.111 -8.131 1.00 82.06 87 PRO A CA 1
ATOM 661 C C . PRO A 1 87 ? 19.817 -0.885 -7.426 1.00 82.06 87 PRO A C 1
ATOM 663 O O . PRO A 1 87 ? 20.524 0.069 -7.102 1.00 82.06 87 PRO A O 1
ATOM 666 N N . CYS A 1 88 ? 18.511 -0.928 -7.182 1.00 91.06 88 CYS A N 1
ATOM 667 C CA . CYS A 1 88 ? 17.796 0.087 -6.427 1.00 91.06 88 CYS A CA 1
ATOM 668 C C . CYS A 1 88 ? 16.774 -0.564 -5.499 1.00 91.06 88 CYS A C 1
ATOM 670 O O . CYS A 1 88 ? 16.467 -1.752 -5.615 1.00 91.06 88 CYS A O 1
ATOM 672 N N . MET A 1 89 ? 16.209 0.234 -4.595 1.00 91.19 89 MET A N 1
ATOM 673 C CA . MET A 1 89 ? 15.279 -0.261 -3.579 1.00 91.19 89 MET A CA 1
ATOM 674 C C . MET A 1 89 ? 14.042 -0.962 -4.139 1.00 91.19 89 MET A C 1
ATOM 676 O O . MET A 1 89 ? 13.488 -1.836 -3.472 1.00 91.19 89 MET A O 1
ATOM 680 N N . ARG A 1 90 ? 13.628 -0.604 -5.358 1.00 93.06 90 ARG A N 1
ATOM 681 C CA . ARG A 1 90 ? 12.486 -1.218 -6.043 1.00 93.06 90 ARG A CA 1
ATOM 682 C C . ARG A 1 90 ? 12.701 -2.708 -6.291 1.00 93.06 90 ARG A C 1
ATOM 684 O O . ARG A 1 90 ? 11.743 -3.455 -6.177 1.00 93.06 90 ARG A O 1
ATOM 691 N N . ASN A 1 91 ? 13.950 -3.154 -6.483 1.00 95.88 91 ASN A N 1
ATOM 692 C CA . ASN A 1 91 ? 14.268 -4.575 -6.646 1.00 95.88 91 ASN A CA 1
ATOM 693 C C . ASN A 1 91 ? 13.690 -5.416 -5.501 1.00 95.88 91 ASN A C 1
ATOM 695 O O . ASN A 1 91 ? 12.871 -6.302 -5.716 1.00 95.88 91 ASN A O 1
ATOM 699 N N . ALA A 1 92 ? 14.102 -5.112 -4.271 1.00 96.62 92 ALA A N 1
ATOM 700 C CA . ALA A 1 92 ? 13.658 -5.860 -3.103 1.00 96.62 92 ALA A CA 1
ATOM 701 C C . ALA A 1 92 ? 12.212 -5.533 -2.725 1.00 96.62 92 ALA A C 1
ATOM 703 O O . ALA A 1 92 ? 11.453 -6.419 -2.340 1.00 96.62 92 ALA A O 1
ATOM 704 N N . ARG A 1 93 ? 11.812 -4.260 -2.819 1.00 95.25 93 ARG A N 1
ATOM 705 C CA . ARG A 1 93 ? 10.472 -3.845 -2.402 1.00 95.25 93 ARG A CA 1
ATOM 706 C C . ARG A 1 93 ? 9.383 -4.479 -3.265 1.00 95.25 93 ARG A C 1
ATOM 708 O O . ARG A 1 93 ? 8.397 -4.943 -2.705 1.00 95.25 93 ARG A O 1
ATOM 715 N N . ASP A 1 94 ? 9.553 -4.517 -4.583 1.00 96.81 94 ASP A N 1
ATOM 716 C CA . ASP A 1 94 ? 8.534 -5.056 -5.488 1.00 96.81 94 ASP A CA 1
ATOM 717 C C . ASP A 1 94 ? 8.354 -6.564 -5.281 1.00 96.81 94 ASP A C 1
ATOM 719 O O . ASP A 1 94 ? 7.222 -7.048 -5.244 1.00 96.81 94 ASP A O 1
ATOM 723 N N . LEU A 1 95 ? 9.451 -7.294 -5.038 1.00 98.25 95 LEU A N 1
ATOM 724 C CA . LEU A 1 95 ? 9.404 -8.704 -4.638 1.00 98.25 95 LEU A CA 1
ATOM 725 C C . LEU A 1 95 ? 8.659 -8.891 -3.308 1.00 98.25 95 LEU A C 1
ATOM 727 O O . LEU A 1 95 ? 7.799 -9.763 -3.215 1.00 98.25 95 LEU A O 1
ATOM 731 N N . LEU A 1 96 ? 8.907 -8.041 -2.305 1.00 97.94 96 LEU A N 1
ATOM 732 C CA . LEU A 1 96 ? 8.185 -8.092 -1.025 1.00 97.94 96 LEU A CA 1
ATOM 733 C C . LEU A 1 96 ? 6.693 -7.753 -1.159 1.00 97.94 96 LEU A C 1
ATOM 735 O O . LEU A 1 96 ? 5.875 -8.316 -0.437 1.00 97.94 96 LEU A O 1
ATOM 739 N N . VAL A 1 97 ? 6.312 -6.851 -2.067 1.00 96.88 97 VAL A N 1
ATOM 740 C CA . VAL A 1 97 ? 4.894 -6.571 -2.351 1.00 96.88 97 VAL A CA 1
ATOM 741 C C . VAL A 1 97 ? 4.230 -7.762 -3.041 1.00 96.88 97 VAL A C 1
ATOM 743 O O . VAL A 1 97 ? 3.105 -8.115 -2.689 1.00 96.88 97 VAL A O 1
ATOM 746 N N . CYS A 1 98 ? 4.924 -8.426 -3.969 1.00 98.44 98 CYS A N 1
ATOM 747 C CA . CYS A 1 98 ? 4.433 -9.674 -4.554 1.00 98.44 98 CYS A CA 1
ATOM 748 C C . CYS A 1 98 ? 4.299 -10.762 -3.477 1.00 98.44 98 CYS A C 1
ATOM 750 O O . CYS A 1 98 ? 3.272 -11.434 -3.411 1.00 98.44 98 CYS A O 1
ATOM 752 N N . ALA A 1 99 ? 5.284 -10.894 -2.582 1.00 98.50 99 ALA A N 1
ATOM 753 C CA . ALA A 1 99 ? 5.228 -11.827 -1.459 1.00 98.50 99 ALA A CA 1
ATOM 754 C C . ALA A 1 99 ? 4.006 -11.572 -0.569 1.00 98.50 99 ALA A C 1
ATOM 756 O O . ALA A 1 99 ? 3.279 -12.499 -0.222 1.00 98.50 99 ALA A O 1
ATOM 757 N N . LEU A 1 100 ? 3.744 -10.301 -0.252 1.00 97.50 100 LEU A N 1
ATOM 758 C CA . LEU A 1 100 ? 2.577 -9.887 0.518 1.00 97.50 100 LEU A CA 1
ATOM 759 C C . LEU A 1 100 ? 1.265 -10.297 -0.158 1.00 97.50 10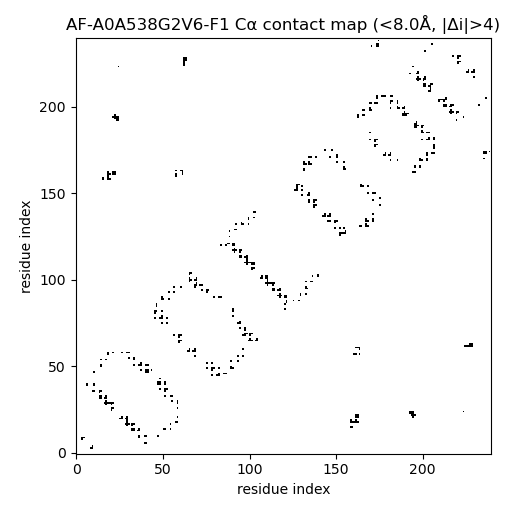0 LEU A C 1
ATOM 761 O O . LEU A 1 100 ? 0.358 -10.793 0.508 1.00 97.50 100 LEU A O 1
ATOM 765 N N . ALA A 1 101 ? 1.166 -10.105 -1.472 1.00 97.94 101 ALA A N 1
ATOM 766 C CA . ALA A 1 101 ? -0.006 -10.501 -2.236 1.00 97.94 101 ALA A CA 1
ATOM 767 C C . ALA A 1 101 ? -0.247 -12.017 -2.169 1.00 97.94 101 ALA A C 1
ATOM 769 O O . ALA A 1 101 ? -1.366 -12.445 -1.889 1.00 97.94 101 ALA A O 1
ATOM 770 N N . HIS A 1 102 ? 0.803 -12.826 -2.344 1.00 98.50 102 HIS A N 1
ATOM 771 C CA . HIS A 1 102 ? 0.721 -14.286 -2.199 1.00 98.50 102 HIS A CA 1
ATOM 772 C C . HIS A 1 102 ? 0.331 -14.710 -0.782 1.00 98.50 102 HIS A C 1
ATOM 774 O O . HIS A 1 102 ? -0.539 -15.566 -0.629 1.00 98.50 102 HIS A O 1
ATOM 780 N N . ALA A 1 103 ? 0.876 -14.060 0.250 1.00 97.81 103 ALA A N 1
ATOM 781 C CA . ALA A 1 103 ? 0.510 -14.326 1.640 1.00 97.81 103 ALA A CA 1
ATOM 782 C C . ALA A 1 103 ? -0.990 -14.080 1.899 1.00 97.81 103 ALA A C 1
ATOM 784 O O . ALA A 1 103 ? -1.663 -14.939 2.467 1.00 97.81 103 ALA A O 1
ATOM 785 N N . TYR A 1 104 ? -1.552 -12.962 1.417 1.00 95.50 104 TYR A N 1
ATOM 786 C CA . TYR A 1 104 ? -2.992 -12.681 1.543 1.00 95.50 104 TYR A CA 1
ATOM 787 C C . TYR A 1 104 ? -3.884 -13.632 0.736 1.00 95.50 104 TYR A C 1
ATOM 789 O O . TYR A 1 104 ? -5.044 -13.832 1.096 1.00 95.50 104 TYR A O 1
ATOM 797 N N . LEU A 1 105 ? -3.362 -14.228 -0.339 1.00 96.75 105 LEU A N 1
ATOM 798 C CA . LEU A 1 105 ? -4.059 -15.248 -1.127 1.00 96.75 105 LEU A CA 1
ATOM 799 C C . LEU A 1 105 ? -3.845 -16.676 -0.593 1.00 96.75 105 LEU A C 1
ATOM 801 O O . LEU A 1 105 ? -4.428 -17.619 -1.127 1.00 96.75 105 LEU A O 1
ATOM 805 N N . GLY A 1 106 ? -3.053 -16.839 0.471 1.00 96.88 106 GLY A N 1
ATOM 806 C CA . GLY A 1 106 ? -2.789 -18.120 1.123 1.00 96.88 106 GLY A CA 1
ATOM 807 C C . GLY A 1 106 ? -1.661 -18.952 0.501 1.00 96.88 106 GLY A C 1
ATOM 808 O O . GLY A 1 106 ? -1.440 -20.077 0.949 1.00 96.88 106 GLY A O 1
ATOM 809 N N . ASP A 1 107 ? -0.923 -18.426 -0.481 1.00 97.88 107 ASP A N 1
ATOM 810 C CA . ASP A 1 107 ? 0.272 -19.073 -1.039 1.00 97.88 107 ASP A CA 1
ATOM 811 C C . ASP A 1 107 ? 1.529 -18.675 -0.249 1.00 97.88 107 ASP A C 1
ATOM 813 O O . ASP A 1 107 ? 2.399 -17.919 -0.686 1.00 97.88 107 ASP A O 1
ATOM 817 N N . GLU A 1 108 ? 1.613 -19.191 0.974 1.00 97.62 108 GLU A N 1
ATOM 818 C CA . GLU A 1 108 ? 2.723 -18.901 1.884 1.00 97.62 108 GLU A CA 1
ATOM 819 C C . GLU A 1 108 ? 4.068 -19.459 1.378 1.00 97.62 108 GLU A C 1
ATOM 821 O O . GLU A 1 108 ? 5.125 -18.942 1.736 1.00 97.62 108 GLU A O 1
ATOM 826 N N . GLY A 1 109 ? 4.046 -20.502 0.540 1.00 98.25 109 GLY A N 1
ATOM 827 C CA . GLY A 1 109 ? 5.253 -21.036 -0.091 1.00 98.25 109 GLY A CA 1
ATOM 828 C C . GLY A 1 109 ? 5.865 -20.007 -1.034 1.00 98.25 109 GLY A C 1
ATOM 829 O O . GLY A 1 109 ? 7.012 -19.600 -0.844 1.00 98.25 109 GLY A O 1
ATOM 830 N N . ARG A 1 110 ? 5.063 -19.508 -1.984 1.00 98.25 110 ARG A N 1
ATOM 831 C CA . ARG A 1 110 ? 5.518 -18.485 -2.929 1.00 98.25 110 ARG A CA 1
ATOM 832 C C . ARG A 1 110 ? 5.880 -17.176 -2.237 1.00 98.25 110 ARG A C 1
ATOM 834 O O . ARG A 1 110 ? 6.850 -16.534 -2.639 1.00 98.25 110 ARG A O 1
ATOM 841 N N . ALA A 1 111 ? 5.145 -16.795 -1.190 1.00 98.56 111 ALA A N 1
ATOM 842 C CA . ALA A 1 111 ? 5.470 -15.618 -0.391 1.00 98.56 111 ALA A CA 1
ATOM 843 C C . ALA A 1 111 ? 6.889 -15.698 0.197 1.00 98.56 111 ALA A C 1
ATOM 845 O O . ALA A 1 111 ? 7.680 -14.775 0.009 1.00 98.56 111 ALA A O 1
ATOM 846 N N . ARG A 1 112 ? 7.244 -16.823 0.834 1.00 98.31 112 ARG A N 1
ATOM 847 C CA . ARG A 1 112 ? 8.577 -17.012 1.431 1.00 98.31 112 ARG A CA 1
ATOM 848 C C . ARG A 1 112 ? 9.698 -17.065 0.403 1.00 98.31 112 ARG A C 1
ATOM 850 O O . ARG A 1 112 ? 10.765 -16.511 0.659 1.00 98.31 112 ARG A O 1
ATOM 857 N N . ASP A 1 113 ? 9.462 -17.692 -0.747 1.00 98.44 113 ASP A N 1
ATOM 858 C CA . ASP A 1 113 ? 10.445 -17.711 -1.835 1.00 98.44 113 ASP A CA 1
ATOM 859 C C . ASP A 1 113 ? 10.770 -16.280 -2.296 1.00 98.44 113 ASP A C 1
ATOM 861 O O . ASP A 1 113 ? 11.936 -15.904 -2.402 1.00 98.44 113 ASP A O 1
ATOM 865 N N . LEU A 1 114 ? 9.741 -15.448 -2.483 1.00 98.56 114 LEU A N 1
ATOM 866 C CA . LEU A 1 114 ? 9.898 -14.048 -2.883 1.00 98.56 114 LEU A CA 1
ATOM 867 C C . LEU A 1 114 ? 10.554 -13.184 -1.797 1.00 98.56 114 LEU A C 1
ATOM 869 O O . LEU A 1 114 ? 11.322 -12.281 -2.122 1.00 98.56 114 LEU A O 1
ATOM 873 N N . GLU A 1 115 ? 10.289 -13.448 -0.515 1.00 98.06 115 GLU A N 1
ATOM 874 C CA . GLU A 1 115 ? 10.997 -12.788 0.590 1.00 98.06 115 GLU A CA 1
ATOM 875 C C . GLU A 1 115 ? 12.493 -13.108 0.576 1.00 98.06 115 GLU A C 1
ATOM 877 O O . GLU A 1 115 ? 13.309 -12.195 0.705 1.00 98.06 115 GLU A O 1
ATOM 882 N N . LEU A 1 116 ? 12.857 -14.375 0.360 1.00 97.06 116 LEU A N 1
ATOM 883 C CA . LEU A 1 116 ? 14.254 -14.786 0.246 1.00 97.06 116 LEU A CA 1
ATOM 884 C C . LEU A 1 116 ? 14.930 -14.132 -0.968 1.00 97.06 116 LEU A C 1
ATOM 886 O O . LEU A 1 116 ? 16.039 -13.609 -0.856 1.00 97.06 116 LEU A O 1
ATOM 890 N N . GLU A 1 117 ? 14.260 -14.114 -2.123 1.00 97.06 117 GLU A N 1
ATOM 891 C CA . GLU A 1 117 ? 14.746 -13.404 -3.310 1.00 97.06 117 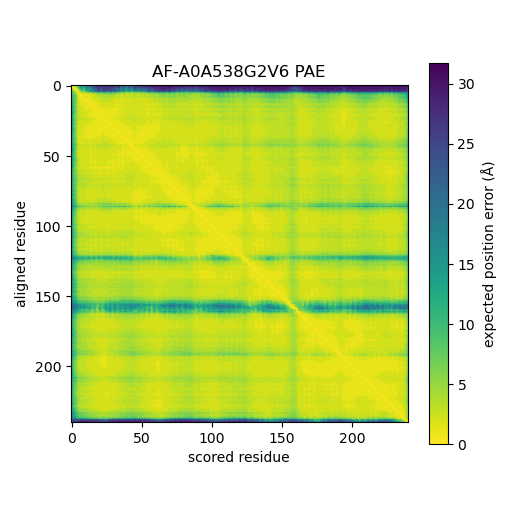GLU A CA 1
ATOM 892 C C . GLU A 1 117 ? 14.952 -11.907 -3.021 1.00 97.06 117 GLU A C 1
ATOM 894 O O . GLU A 1 117 ? 15.988 -11.339 -3.379 1.00 97.06 117 GLU A O 1
ATOM 899 N N . ALA A 1 118 ? 14.008 -11.271 -2.319 1.00 96.94 118 ALA A N 1
ATOM 900 C CA . ALA A 1 118 ? 14.110 -9.871 -1.929 1.00 96.94 118 ALA A CA 1
ATOM 901 C C . ALA A 1 118 ? 15.305 -9.605 -1.003 1.00 96.94 118 ALA A C 1
ATOM 903 O O . ALA A 1 118 ? 16.000 -8.604 -1.178 1.00 96.94 118 ALA A O 1
ATOM 904 N N . GLU A 1 119 ? 15.571 -10.487 -0.036 1.00 94.50 119 GLU A N 1
ATOM 905 C CA . GLU A 1 119 ? 16.729 -10.386 0.860 1.00 94.50 119 GLU A CA 1
ATOM 906 C C . GLU A 1 119 ? 18.057 -10.452 0.103 1.00 94.50 119 GLU A C 1
ATOM 908 O O . GLU A 1 119 ? 18.965 -9.667 0.386 1.00 94.50 119 GLU A O 1
ATOM 913 N N . LEU A 1 120 ? 18.157 -11.330 -0.899 1.00 93.69 120 LEU A N 1
ATOM 914 C CA . LEU A 1 120 ? 19.360 -11.476 -1.720 1.00 93.69 120 LEU A CA 1
ATOM 915 C C . LEU A 1 120 ? 19.675 -10.217 -2.540 1.00 93.69 120 LEU A C 1
ATOM 917 O O . LEU A 1 120 ? 20.849 -9.914 -2.763 1.00 93.69 120 LEU A O 1
ATOM 921 N N . VAL A 1 121 ? 18.652 -9.479 -2.984 1.00 94.31 121 VAL A N 1
ATOM 922 C CA . VAL A 1 121 ? 18.826 -8.291 -3.840 1.00 94.31 121 VAL A CA 1
ATOM 923 C C . VAL A 1 121 ? 18.770 -6.962 -3.087 1.00 94.31 121 VAL A C 1
ATOM 925 O O . VAL A 1 121 ? 19.160 -5.941 -3.653 1.00 94.31 121 VAL A O 1
ATOM 928 N N . ALA A 1 122 ? 18.290 -6.943 -1.839 1.00 89.56 122 ALA A N 1
ATOM 929 C CA . ALA A 1 122 ? 18.146 -5.718 -1.055 1.00 89.56 122 ALA A CA 1
ATOM 930 C C . ALA A 1 122 ? 19.490 -5.039 -0.783 1.00 89.56 122 ALA A C 1
ATOM 932 O O . ALA A 1 122 ? 19.582 -3.822 -0.891 1.00 89.56 122 ALA A O 1
ATOM 933 N N . GLY A 1 123 ? 20.523 -5.813 -0.437 1.00 81.25 123 GLY A N 1
ATOM 934 C CA . GLY A 1 123 ? 21.739 -5.269 0.168 1.00 81.25 123 GLY A CA 1
ATOM 935 C C . GLY A 1 123 ? 21.530 -4.847 1.632 1.00 81.25 123 GLY A C 1
ATOM 936 O O . GLY A 1 123 ? 20.437 -4.958 2.188 1.00 81.25 123 GLY A O 1
ATOM 937 N N . ALA A 1 124 ? 22.598 -4.391 2.290 1.00 82.88 124 ALA A N 1
ATOM 938 C CA . ALA A 1 124 ? 22.571 -4.015 3.708 1.00 82.88 124 ALA A CA 1
ATOM 939 C C . ALA A 1 124 ? 22.103 -2.562 3.929 1.00 82.88 124 ALA A C 1
ATOM 941 O O . ALA A 1 124 ? 22.436 -1.684 3.136 1.00 82.88 124 ALA A O 1
ATOM 942 N N . GLY A 1 125 ? 21.420 -2.287 5.051 1.00 83.19 125 GLY A N 1
ATOM 943 C CA . GLY A 1 125 ? 21.119 -0.920 5.506 1.00 83.19 125 GLY A CA 1
ATOM 944 C C . GLY A 1 125 ? 19.822 -0.309 4.967 1.00 83.19 125 GLY A C 1
ATOM 945 O O . GLY A 1 125 ? 19.679 0.915 4.959 1.00 83.19 125 GLY A O 1
ATOM 946 N N . HIS A 1 126 ? 18.891 -1.142 4.498 1.00 86.00 126 HIS A N 1
ATOM 947 C CA . HIS A 1 126 ? 17.622 -0.715 3.897 1.00 86.00 126 HIS A CA 1
ATOM 948 C C . HIS A 1 126 ? 16.381 -1.152 4.687 1.00 86.00 126 HIS A C 1
ATOM 950 O O . HIS A 1 126 ? 15.271 -1.271 4.160 1.00 86.00 126 HIS A O 1
ATOM 956 N N . GLU A 1 127 ? 16.556 -1.430 5.976 1.00 87.12 127 GLU A N 1
ATOM 957 C CA . GLU A 1 127 ? 15.513 -1.966 6.846 1.00 87.12 127 GLU A CA 1
ATOM 958 C C . GLU A 1 127 ? 14.330 -1.000 6.960 1.00 87.12 127 GLU A C 1
ATOM 960 O O . GLU A 1 127 ? 13.176 -1.426 7.020 1.00 87.12 127 GLU A O 1
ATOM 965 N N . ARG A 1 128 ? 14.607 0.309 6.943 1.00 86.44 128 ARG A N 1
ATOM 966 C CA . ARG A 1 128 ? 13.586 1.356 7.038 1.00 86.44 128 ARG A CA 1
ATOM 967 C C . ARG A 1 128 ? 12.741 1.447 5.776 1.00 86.44 128 ARG A C 1
ATOM 969 O O . ARG A 1 128 ? 11.522 1.556 5.868 1.00 86.44 128 ARG A O 1
ATOM 976 N N . GLU A 1 129 ? 13.374 1.406 4.613 1.00 86.00 129 GLU A N 1
ATOM 977 C CA . GLU A 1 129 ? 12.737 1.501 3.299 1.00 86.00 129 GLU A CA 1
ATOM 978 C C . GLU A 1 129 ? 11.828 0.306 3.019 1.00 86.00 129 GLU A C 1
ATOM 980 O O . GLU A 1 129 ? 10.756 0.467 2.443 1.00 86.00 129 GLU A O 1
ATOM 985 N N . LEU A 1 130 ? 12.245 -0.880 3.462 1.00 91.25 130 LEU A N 1
ATOM 986 C CA . LEU A 1 130 ? 11.512 -2.131 3.270 1.00 91.25 130 LEU A CA 1
ATOM 987 C C . LEU A 1 130 ? 10.541 -2.443 4.417 1.00 91.25 130 LEU A C 1
ATOM 989 O O . LEU A 1 130 ? 9.874 -3.477 4.399 1.00 91.25 130 LEU A O 1
ATOM 993 N N . SER A 1 131 ? 10.448 -1.567 5.423 1.00 91.31 131 SER A N 1
ATOM 994 C CA . SER A 1 131 ? 9.631 -1.812 6.614 1.00 91.31 131 SER A CA 1
ATOM 995 C C . SER A 1 131 ? 8.144 -1.954 6.296 1.00 91.31 131 SER A C 1
ATOM 997 O O . SER A 1 131 ? 7.487 -2.788 6.900 1.00 91.31 131 SER A O 1
ATOM 999 N N . THR A 1 132 ? 7.602 -1.207 5.331 1.00 92.25 132 THR A N 1
ATOM 1000 C CA . THR A 1 132 ? 6.165 -1.221 5.010 1.00 92.25 132 THR A CA 1
ATOM 1001 C C . THR A 1 132 ? 5.638 -2.591 4.569 1.00 92.25 132 THR A C 1
ATOM 1003 O O . THR A 1 132 ? 4.748 -3.105 5.252 1.00 92.25 132 THR A O 1
ATOM 1006 N N . PRO A 1 133 ? 6.160 -3.230 3.502 1.00 94.31 133 PRO A N 1
ATOM 1007 C CA . PRO A 1 133 ? 5.684 -4.558 3.125 1.00 94.31 133 PRO A CA 1
ATOM 1008 C C . PRO A 1 133 ? 5.993 -5.607 4.206 1.00 94.31 133 PRO A C 1
ATOM 1010 O O . PRO A 1 133 ? 5.168 -6.480 4.451 1.00 94.31 133 PRO A O 1
ATOM 1013 N N . ARG A 1 134 ? 7.110 -5.474 4.939 1.00 95.81 134 ARG A N 1
ATOM 1014 C CA . ARG A 1 134 ? 7.449 -6.364 6.067 1.00 95.81 134 ARG A CA 1
ATOM 1015 C C . ARG A 1 134 ? 6.473 -6.246 7.239 1.00 95.81 134 ARG A C 1
ATOM 1017 O O . ARG A 1 134 ? 6.104 -7.257 7.822 1.00 95.81 134 ARG A O 1
ATOM 1024 N N . ILE A 1 135 ? 6.022 -5.033 7.566 1.00 95.56 135 ILE A N 1
ATOM 1025 C CA . ILE A 1 135 ? 4.992 -4.786 8.585 1.00 95.56 135 ILE A CA 1
ATOM 1026 C C . ILE A 1 135 ? 3.701 -5.487 8.176 1.00 95.56 135 ILE A C 1
ATOM 1028 O O . ILE A 1 135 ? 3.110 -6.189 8.990 1.00 95.56 135 ILE A O 1
ATOM 1032 N N . ARG A 1 136 ? 3.281 -5.332 6.915 1.00 94.62 136 ARG A N 1
ATOM 1033 C CA . ARG A 1 136 ? 2.061 -5.971 6.409 1.00 94.62 136 ARG A CA 1
ATOM 1034 C C . ARG A 1 136 ? 2.176 -7.499 6.375 1.00 94.62 136 ARG A C 1
ATOM 1036 O O . ARG A 1 136 ? 1.203 -8.160 6.710 1.00 94.62 136 ARG A O 1
ATOM 1043 N N . LEU A 1 137 ? 3.340 -8.053 6.028 1.00 96.62 137 LEU A N 1
ATOM 1044 C CA . LEU A 1 137 ? 3.606 -9.498 6.072 1.00 96.62 137 LEU A CA 1
ATOM 1045 C C . LEU A 1 137 ? 3.547 -10.040 7.506 1.00 96.62 137 LEU A C 1
ATOM 1047 O O . LEU A 1 137 ? 2.850 -11.017 7.767 1.00 96.62 137 LEU A O 1
ATOM 1051 N N . ALA A 1 138 ? 4.238 -9.385 8.445 1.00 95.69 138 ALA A N 1
ATOM 1052 C CA . ALA A 1 138 ? 4.199 -9.753 9.859 1.00 95.69 138 ALA A CA 1
ATOM 1053 C C . ALA A 1 138 ? 2.769 -9.687 10.409 1.00 95.69 138 ALA A C 1
ATOM 1055 O O . ALA A 1 138 ? 2.326 -10.593 11.109 1.00 95.69 138 ALA A O 1
ATOM 1056 N N . HIS A 1 139 ? 2.024 -8.645 10.036 1.00 92.31 139 HIS A N 1
ATOM 1057 C CA . HIS A 1 139 ? 0.620 -8.485 10.400 1.00 92.31 139 HIS A CA 1
ATOM 1058 C C . HIS A 1 139 ? -0.260 -9.611 9.842 1.00 92.31 139 HIS A C 1
ATOM 1060 O O . HIS A 1 139 ? -0.934 -10.281 10.620 1.00 92.31 139 HIS A O 1
ATOM 1066 N N . ALA A 1 140 ? -0.172 -9.906 8.540 1.00 91.88 140 ALA A N 1
ATOM 1067 C CA . ALA A 1 140 ? -0.928 -10.981 7.889 1.00 91.88 140 ALA A CA 1
ATOM 1068 C C . ALA A 1 140 ? -0.656 -12.370 8.499 1.00 91.88 140 ALA A C 1
ATOM 1070 O O . ALA A 1 140 ? -1.524 -13.241 8.487 1.00 91.88 140 ALA A O 1
ATOM 1071 N N . ARG A 1 141 ? 0.542 -12.574 9.057 1.00 93.88 141 ARG A N 1
ATOM 1072 C CA . ARG A 1 141 ? 0.961 -13.824 9.710 1.00 93.88 141 ARG A CA 1
ATOM 1073 C C . ARG A 1 141 ? 0.678 -13.874 11.211 1.00 93.88 141 ARG A C 1
ATOM 1075 O O . ARG A 1 141 ? 0.913 -14.912 11.826 1.00 93.88 141 ARG A O 1
ATOM 1082 N N . GLY A 1 142 ? 0.222 -12.777 11.817 1.00 92.44 142 GLY A N 1
ATOM 1083 C CA . GLY A 1 142 ? 0.116 -12.666 13.273 1.00 92.44 142 GLY A CA 1
ATOM 1084 C C . GLY A 1 142 ? 1.472 -12.726 13.991 1.00 92.44 142 GLY A C 1
ATOM 1085 O O . GLY A 1 142 ? 1.542 -13.105 15.160 1.00 92.44 142 GLY A O 1
ATOM 1086 N N . ASP A 1 143 ? 2.565 -12.368 13.313 1.00 95.81 143 ASP A N 1
ATOM 1087 C CA . ASP A 1 143 ? 3.901 -12.306 13.905 1.00 95.81 143 ASP A CA 1
ATOM 1088 C C . ASP A 1 143 ? 4.073 -10.997 14.690 1.00 95.81 143 ASP A C 1
ATOM 1090 O O . ASP A 1 143 ? 4.638 -9.999 14.228 1.00 95.81 143 ASP A O 1
ATOM 1094 N N . PHE A 1 144 ? 3.545 -10.994 15.913 1.00 95.00 144 PHE A N 1
ATOM 1095 C CA . PHE A 1 144 ? 3.602 -9.835 16.802 1.00 95.00 144 PHE A CA 1
ATOM 1096 C C . PHE A 1 144 ? 5.028 -9.476 17.240 1.00 95.00 144 PHE A C 1
ATOM 1098 O O . PHE A 1 144 ? 5.270 -8.330 17.628 1.00 95.00 144 PHE A O 1
ATOM 1105 N N . GLU A 1 145 ? 5.970 -10.422 17.229 1.00 96.12 145 GLU A N 1
ATOM 1106 C CA . GLU A 1 145 ? 7.363 -10.142 17.581 1.00 96.12 145 GLU A CA 1
ATOM 1107 C C . GLU A 1 145 ? 8.029 -9.317 16.481 1.00 96.12 145 GLU A C 1
ATOM 1109 O O . GLU A 1 145 ? 8.532 -8.219 16.757 1.00 96.12 145 GLU A O 1
ATOM 1114 N N . ALA A 1 146 ? 7.939 -9.783 15.231 1.00 95.50 146 ALA A N 1
ATOM 1115 C CA . ALA A 1 146 ? 8.427 -9.040 14.077 1.00 95.50 146 ALA A CA 1
ATOM 1116 C C . ALA A 1 146 ? 7.732 -7.678 13.963 1.00 95.50 146 ALA A C 1
ATOM 1118 O O . ALA A 1 146 ? 8.396 -6.656 13.768 1.00 95.50 146 ALA A O 1
ATOM 1119 N N . LEU A 1 147 ? 6.412 -7.630 14.171 1.00 94.94 147 LEU A N 1
ATOM 1120 C CA . LEU A 1 147 ? 5.645 -6.388 14.117 1.00 94.94 147 LEU A CA 1
ATOM 1121 C C . LEU A 1 147 ? 6.155 -5.357 15.139 1.00 94.94 147 LEU A C 1
ATOM 1123 O O . LEU A 1 147 ? 6.400 -4.207 14.772 1.00 94.94 147 LEU A O 1
ATOM 1127 N N . ARG A 1 148 ? 6.401 -5.764 16.398 1.00 95.62 148 ARG A N 1
ATOM 1128 C CA . ARG A 1 148 ? 6.966 -4.885 17.445 1.00 95.62 148 ARG A CA 1
ATOM 1129 C C . ARG A 1 148 ? 8.361 -4.378 17.101 1.00 95.62 148 ARG A C 1
ATOM 1131 O O . ARG A 1 148 ? 8.685 -3.230 17.408 1.00 95.62 148 ARG A O 1
ATOM 1138 N N . ALA A 1 149 ? 9.202 -5.220 16.504 1.00 95.06 149 ALA A N 1
ATOM 1139 C CA . ALA A 1 149 ? 10.532 -4.808 16.070 1.00 95.06 149 ALA A CA 1
ATOM 1140 C C . ALA A 1 149 ? 10.445 -3.767 14.942 1.00 95.06 149 ALA A C 1
ATOM 1142 O O . ALA A 1 149 ? 11.109 -2.731 15.001 1.00 95.06 149 ALA A O 1
ATOM 1143 N N . LEU A 1 150 ? 9.578 -4.004 13.957 1.00 94.81 150 LEU A N 1
ATOM 1144 C CA . LEU A 1 150 ? 9.441 -3.162 12.772 1.00 94.81 150 LEU A CA 1
ATOM 1145 C C . LEU A 1 150 ? 8.834 -1.788 13.071 1.00 94.81 150 LEU A C 1
ATOM 1147 O O . LEU A 1 150 ? 9.320 -0.796 12.532 1.00 94.81 150 LEU A O 1
ATOM 1151 N N . ILE A 1 151 ? 7.830 -1.678 13.953 1.00 93.31 151 ILE A N 1
ATOM 1152 C CA . ILE A 1 151 ? 7.228 -0.365 14.259 1.00 93.31 151 ILE A CA 1
ATOM 1153 C C . ILE A 1 151 ? 8.218 0.607 14.916 1.00 93.31 151 ILE A C 1
ATOM 1155 O O . ILE A 1 151 ? 8.040 1.822 14.807 1.00 93.31 151 ILE A O 1
ATOM 1159 N N . ARG A 1 152 ? 9.280 0.106 15.562 1.00 92.50 152 ARG A N 1
ATOM 1160 C CA . ARG A 1 152 ? 10.338 0.936 16.163 1.00 92.50 152 ARG A CA 1
ATOM 1161 C C . ARG A 1 152 ? 11.230 1.609 15.128 1.00 92.50 152 ARG A C 1
ATOM 1163 O O . ARG A 1 152 ? 11.912 2.577 15.461 1.00 92.50 152 ARG A O 1
ATOM 1170 N N . LEU A 1 153 ? 11.225 1.128 13.887 1.00 88.94 153 LEU A N 1
ATOM 1171 C CA . LEU A 1 153 ? 11.891 1.818 12.797 1.00 88.94 153 LEU A CA 1
ATOM 1172 C C . LEU A 1 153 ? 11.124 3.114 12.494 1.00 88.94 153 LEU A C 1
ATOM 1174 O O . LEU A 1 153 ? 9.905 3.080 12.303 1.00 88.94 153 LEU A O 1
ATOM 1178 N N . PRO A 1 154 ? 11.802 4.274 12.435 1.00 81.88 154 PRO A N 1
ATOM 1179 C CA . PRO A 1 154 ? 11.117 5.523 12.158 1.00 81.88 154 PRO A CA 1
ATOM 1180 C C . PRO A 1 154 ? 10.576 5.492 10.723 1.00 81.88 154 PRO A C 1
ATOM 1182 O O . PRO A 1 154 ? 11.371 5.254 9.794 1.00 81.88 154 PRO A O 1
ATOM 1185 N N . PRO A 1 155 ? 9.269 5.762 10.517 1.00 77.31 155 PRO A N 1
ATOM 1186 C CA . PRO A 1 155 ? 8.656 5.672 9.201 1.00 77.31 155 PRO A CA 1
ATOM 1187 C C . PRO A 1 155 ? 9.385 6.602 8.237 1.00 77.31 155 PRO A C 1
ATOM 1189 O O . PRO A 1 155 ? 9.700 7.754 8.562 1.00 77.31 155 PRO A O 1
ATOM 1192 N N . ARG A 1 156 ? 9.688 6.102 7.040 1.00 72.88 156 ARG A N 1
ATOM 1193 C CA . ARG A 1 156 ? 10.278 6.934 5.997 1.00 72.88 156 ARG A CA 1
ATOM 1194 C C . ARG A 1 156 ? 9.183 7.836 5.433 1.00 72.88 156 ARG A C 1
ATOM 1196 O O . ARG A 1 156 ? 8.353 7.396 4.651 1.00 72.88 156 ARG A O 1
ATOM 1203 N N . ARG A 1 157 ? 9.196 9.110 5.830 1.00 66.25 157 ARG A N 1
ATOM 1204 C CA . ARG A 1 157 ? 8.332 10.165 5.275 1.00 66.25 157 ARG A CA 1
ATOM 1205 C C . ARG A 1 157 ? 8.902 10.666 3.943 1.00 66.25 157 ARG A C 1
ATOM 1207 O O . ARG A 1 157 ? 9.324 11.813 3.841 1.00 66.25 157 ARG A O 1
ATOM 1214 N N . ALA A 1 158 ? 9.022 9.772 2.968 1.00 62.34 158 ALA A N 1
ATOM 1215 C CA . ALA A 1 158 ? 9.358 10.133 1.595 1.00 62.34 158 ALA A CA 1
ATOM 1216 C C . ALA A 1 158 ? 8.079 10.128 0.752 1.00 62.34 158 ALA A C 1
ATOM 1218 O O . ALA A 1 158 ? 7.148 9.396 1.069 1.00 62.34 158 ALA A O 1
ATOM 1219 N N . PHE A 1 159 ? 8.044 10.935 -0.312 1.00 58.84 159 PHE A N 1
ATOM 1220 C CA . PHE A 1 159 ? 6.965 10.859 -1.301 1.00 58.84 159 PHE A CA 1
ATOM 1221 C C . PHE A 1 159 ? 6.943 9.484 -1.983 1.00 58.84 159 PHE A C 1
ATOM 1223 O O . PHE A 1 159 ? 5.882 8.912 -2.185 1.00 58.84 159 PHE A O 1
ATOM 1230 N N . VAL A 1 160 ? 8.118 8.918 -2.268 1.00 60.28 160 VAL A N 1
ATOM 1231 C CA . VAL A 1 160 ? 8.269 7.556 -2.804 1.00 60.28 160 VAL A CA 1
ATOM 1232 C C . VAL A 1 160 ? 7.672 6.537 -1.819 1.00 60.28 160 VAL A C 1
ATOM 1234 O O . VAL A 1 160 ? 7.897 6.677 -0.614 1.00 60.28 160 VAL A O 1
ATOM 1237 N N . TRP A 1 161 ? 6.957 5.524 -2.335 1.00 70.81 161 TRP A N 1
ATOM 1238 C CA . TRP A 1 161 ? 6.203 4.478 -1.607 1.00 70.81 161 TRP A CA 1
ATOM 1239 C C . TRP A 1 161 ? 4.801 4.872 -1.130 1.00 70.81 161 TRP A C 1
ATOM 1241 O O . TRP A 1 161 ? 4.093 4.034 -0.560 1.00 70.81 161 TRP A O 1
ATOM 1251 N N . GLY A 1 162 ? 4.402 6.122 -1.381 1.00 74.12 162 GLY A N 1
ATOM 1252 C CA . GLY A 1 162 ? 3.032 6.595 -1.242 1.00 74.12 162 GLY A CA 1
ATOM 1253 C C . GLY A 1 162 ? 2.444 6.494 0.176 1.00 74.12 162 GLY A C 1
ATOM 1254 O O . GLY A 1 162 ? 3.155 6.332 1.174 1.00 74.12 162 GLY A O 1
ATOM 1255 N N . PRO A 1 163 ? 1.110 6.597 0.296 1.00 82.44 163 PRO A N 1
ATOM 1256 C CA . PRO A 1 163 ? 0.417 6.545 1.585 1.00 82.44 163 PRO A CA 1
ATOM 1257 C C . PRO A 1 163 ? 0.452 5.169 2.282 1.00 82.44 163 PRO A C 1
ATOM 1259 O O . PRO A 1 163 ? 0.145 5.086 3.476 1.00 82.44 163 PRO A O 1
ATOM 1262 N N . SER A 1 164 ? 0.891 4.103 1.598 1.00 87.31 164 SER A N 1
ATOM 1263 C CA . SER A 1 164 ? 0.973 2.736 2.141 1.00 87.31 164 SER A CA 1
ATOM 1264 C C . SER A 1 164 ? 1.820 2.635 3.411 1.00 87.31 164 SER A C 1
ATOM 1266 O O . SER A 1 164 ? 1.510 1.824 4.287 1.00 87.31 164 SER A O 1
ATOM 1268 N N . VAL A 1 165 ? 2.846 3.487 3.546 1.00 88.38 165 VAL A N 1
ATOM 1269 C CA . VAL A 1 165 ? 3.701 3.570 4.742 1.00 88.38 165 VAL A CA 1
ATOM 1270 C C . VAL A 1 165 ? 2.877 3.902 5.986 1.00 88.38 165 VAL A C 1
ATOM 1272 O O . VAL A 1 165 ? 3.038 3.268 7.030 1.00 88.38 165 VAL A O 1
ATOM 1275 N N . PHE A 1 166 ? 1.983 4.886 5.879 1.00 89.94 166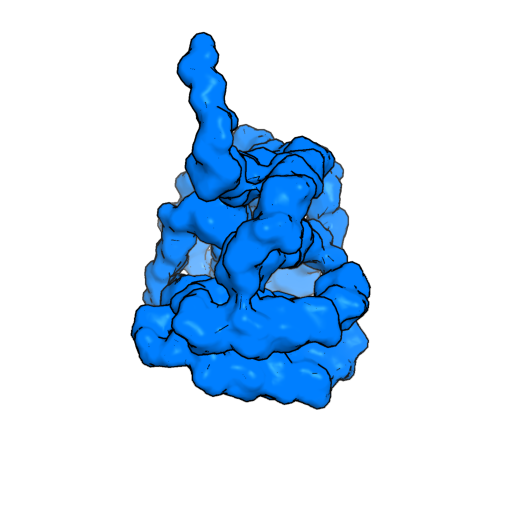 PHE A N 1
ATOM 1276 C CA . PHE A 1 166 ? 1.154 5.335 6.995 1.00 89.94 166 PHE A CA 1
ATOM 1277 C C . PHE A 1 166 ? 0.029 4.351 7.285 1.00 89.94 166 PHE A C 1
ATOM 1279 O O . PHE A 1 166 ? -0.220 4.056 8.451 1.00 89.94 166 PHE A O 1
ATOM 1286 N N . ALA A 1 167 ? -0.578 3.787 6.240 1.00 92.50 167 ALA A N 1
ATOM 1287 C CA . ALA A 1 167 ? -1.597 2.754 6.371 1.00 92.50 167 ALA A CA 1
ATOM 1288 C C . ALA A 1 167 ? -1.084 1.548 7.177 1.00 92.50 167 ALA A C 1
ATOM 1290 O O . ALA A 1 167 ? -1.629 1.226 8.230 1.00 92.50 167 ALA A O 1
ATOM 1291 N N . ALA A 1 168 ? 0.033 0.951 6.744 1.00 94.19 168 ALA A N 1
ATOM 1292 C CA . ALA A 1 168 ? 0.630 -0.199 7.424 1.00 94.19 168 ALA A CA 1
ATOM 1293 C C . ALA A 1 168 ? 1.029 0.127 8.871 1.00 94.19 168 ALA A C 1
ATOM 1295 O O . ALA A 1 168 ? 0.842 -0.689 9.772 1.00 94.19 168 ALA A O 1
ATOM 1296 N N . ARG A 1 169 ? 1.567 1.332 9.107 1.00 94.31 169 ARG A N 1
ATOM 1297 C CA . ARG A 1 169 ? 1.963 1.761 10.450 1.00 94.31 169 ARG A CA 1
ATOM 1298 C C . ARG A 1 169 ? 0.761 1.898 11.379 1.00 94.31 169 ARG A C 1
ATOM 1300 O O . ARG A 1 169 ? 0.822 1.379 12.486 1.00 94.31 169 ARG A O 1
ATOM 1307 N N . MET A 1 170 ? -0.305 2.577 10.960 1.00 96.25 170 MET A N 1
ATOM 1308 C CA . MET A 1 170 ? -1.491 2.757 11.805 1.00 96.25 170 MET A CA 1
ATOM 1309 C C . MET A 1 170 ? -2.129 1.410 12.159 1.00 96.25 170 MET A C 1
ATOM 1311 O O . MET A 1 170 ? -2.421 1.168 13.328 1.00 96.25 170 MET A O 1
ATOM 1315 N N . ASP A 1 171 ? -2.236 0.497 11.194 1.00 96.12 171 ASP A N 1
ATOM 1316 C CA . ASP A 1 171 ? -2.808 -0.837 11.418 1.00 96.12 171 ASP A CA 1
ATOM 1317 C C . ASP A 1 171 ? -1.965 -1.670 12.392 1.00 96.12 171 ASP A C 1
ATOM 1319 O O . ASP A 1 171 ? -2.498 -2.324 13.295 1.00 96.12 171 ASP A O 1
ATOM 1323 N N . ALA A 1 172 ? -0.638 -1.580 12.280 1.00 95.69 172 ALA A N 1
ATOM 1324 C CA . ALA A 1 172 ? 0.281 -2.219 13.213 1.00 95.69 172 ALA A CA 1
ATOM 1325 C C . ALA A 1 172 ? 0.147 -1.668 14.641 1.00 95.69 172 ALA A C 1
ATOM 1327 O O . ALA A 1 172 ? 0.140 -2.444 15.597 1.00 95.69 172 ALA A O 1
ATOM 1328 N N . LEU A 1 173 ? 0.015 -0.346 14.803 1.00 96.56 173 LEU A N 1
ATOM 1329 C CA . LEU A 1 173 ? -0.138 0.268 16.125 1.00 96.56 173 LEU A CA 1
ATOM 1330 C C . LEU A 1 173 ? -1.469 -0.099 16.784 1.00 96.56 173 LEU A C 1
ATOM 1332 O O . LEU A 1 173 ? -1.485 -0.348 17.990 1.00 96.56 173 LEU A O 1
ATOM 1336 N N . ILE A 1 174 ? -2.559 -0.182 16.011 1.00 97.06 174 ILE A N 1
ATOM 1337 C CA . ILE A 1 174 ? -3.855 -0.676 16.505 1.00 97.06 174 ILE A CA 1
ATOM 1338 C C . ILE A 1 174 ? -3.695 -2.112 17.007 1.00 97.06 174 ILE A C 1
ATOM 1340 O O . ILE A 1 174 ? -4.040 -2.421 18.146 1.00 97.06 174 ILE A O 1
ATOM 1344 N N . THR A 1 175 ? -3.096 -2.965 16.177 1.00 95.38 175 THR A N 1
ATOM 1345 C CA . THR A 1 175 ? -2.902 -4.393 16.462 1.00 95.38 175 THR A CA 1
ATOM 1346 C C . THR A 1 175 ? -2.073 -4.623 17.724 1.00 95.38 175 THR A C 1
ATOM 1348 O O . THR A 1 175 ? -2.395 -5.480 18.544 1.00 95.38 175 THR A O 1
ATOM 1351 N N . LEU A 1 176 ? -1.022 -3.825 17.919 1.00 95.50 176 LEU A N 1
ATOM 1352 C CA . LEU A 1 176 ? -0.157 -3.895 19.097 1.00 95.50 176 LEU A CA 1
ATOM 1353 C C . LEU A 1 176 ? -0.697 -3.119 20.307 1.00 95.50 176 LEU A C 1
ATOM 1355 O O . LEU A 1 176 ? -0.097 -3.193 21.379 1.00 95.50 176 LEU A O 1
ATOM 1359 N N . ARG A 1 177 ? -1.826 -2.412 20.159 1.00 95.44 177 ARG A N 1
ATOM 1360 C CA . ARG A 1 177 ? -2.436 -1.547 21.183 1.00 95.44 177 ARG A CA 1
ATOM 1361 C C . ARG A 1 177 ? -1.476 -0.467 21.697 1.00 95.44 177 ARG A C 1
ATOM 1363 O O . ARG A 1 177 ? -1.487 -0.102 22.872 1.00 95.44 177 ARG A O 1
ATOM 1370 N N . GLU A 1 178 ? -0.660 0.084 20.803 1.00 96.81 178 GLU A N 1
ATOM 1371 C CA . GLU A 1 178 ? 0.332 1.124 21.109 1.00 96.81 178 GLU A CA 1
ATOM 1372 C C . GLU A 1 178 ? -0.328 2.513 21.160 1.00 96.81 178 GLU A C 1
ATOM 1374 O O . GLU A 1 178 ? -0.018 3.416 20.379 1.00 96.81 178 GLU A O 1
ATOM 1379 N N . HIS A 1 179 ? -1.277 2.690 22.087 1.00 97.44 179 HIS A N 1
ATOM 1380 C CA . HIS A 1 179 ? -2.137 3.879 22.160 1.00 97.44 179 HIS A CA 1
ATOM 1381 C C . HIS A 1 179 ? -1.334 5.184 22.260 1.00 97.44 179 HIS A C 1
ATOM 1383 O O . HIS A 1 179 ? -1.676 6.171 21.618 1.00 97.44 179 HIS A O 1
ATOM 1389 N N . ALA A 1 180 ? -0.228 5.186 23.012 1.00 97.31 180 ALA A N 1
ATOM 1390 C CA . ALA A 1 180 ? 0.618 6.370 23.162 1.00 97.31 180 ALA A CA 1
ATOM 1391 C C . ALA A 1 180 ? 1.232 6.834 21.830 1.00 97.31 180 ALA A C 1
ATOM 1393 O O . ALA A 1 180 ? 1.374 8.033 21.598 1.00 97.31 180 ALA A O 1
ATOM 1394 N N . TRP A 1 181 ? 1.592 5.900 20.947 1.00 96.88 181 TRP A N 1
ATOM 1395 C CA . TRP A 1 181 ? 2.152 6.231 19.636 1.00 96.88 181 TRP A CA 1
ATOM 1396 C C . TRP A 1 181 ? 1.065 6.663 18.659 1.00 96.88 181 TRP A C 1
ATOM 1398 O O . TRP A 1 181 ? 1.274 7.604 17.897 1.00 96.88 181 TRP A O 1
ATOM 1408 N N . ILE A 1 182 ? -0.113 6.037 18.726 1.00 97.75 182 ILE A N 1
ATOM 1409 C CA . ILE A 1 182 ? -1.288 6.471 17.963 1.00 97.75 182 ILE A CA 1
ATOM 1410 C C . ILE A 1 182 ? -1.615 7.933 18.285 1.00 97.75 182 ILE A C 1
ATOM 1412 O O . ILE A 1 182 ? -1.701 8.753 17.375 1.00 97.75 182 ILE A O 1
ATOM 1416 N N . GLU A 1 183 ? -1.730 8.274 19.569 1.00 98.12 183 GLU A N 1
ATOM 1417 C CA . GLU A 1 183 ? -2.045 9.636 20.020 1.00 98.12 183 GLU A CA 1
ATOM 1418 C C . GLU A 1 183 ? -0.983 10.663 19.599 1.00 98.12 183 GLU A C 1
ATOM 1420 O O . GLU A 1 183 ? -1.308 11.817 19.321 1.00 98.12 183 GLU A O 1
ATOM 1425 N N . ALA A 1 184 ? 0.285 10.254 19.510 1.00 96.19 184 ALA A N 1
ATOM 1426 C CA . ALA A 1 184 ? 1.372 11.129 19.083 1.00 96.19 184 ALA A CA 1
ATOM 1427 C C . ALA A 1 184 ? 1.423 11.344 17.559 1.00 96.19 184 ALA A C 1
ATOM 1429 O O . ALA A 1 184 ? 1.813 12.420 17.102 1.00 96.19 184 ALA A O 1
ATOM 1430 N N . GLU A 1 185 ? 1.073 10.332 16.761 1.00 94.81 185 GLU A N 1
ATOM 1431 C CA . GLU A 1 185 ? 1.319 10.338 15.314 1.00 94.81 185 GLU A CA 1
ATOM 1432 C C . GLU A 1 185 ? 0.071 10.576 14.466 1.00 94.81 185 GLU A C 1
ATOM 1434 O O . GLU A 1 185 ? 0.125 11.344 13.500 1.00 94.81 185 GLU A O 1
ATOM 1439 N N . ALA A 1 186 ? -1.052 9.946 14.816 1.00 96.62 186 ALA A N 1
ATOM 1440 C CA . ALA A 1 186 ? -2.271 9.981 14.016 1.00 96.62 186 ALA A CA 1
ATOM 1441 C C . ALA A 1 186 ? -2.842 11.400 13.815 1.00 96.62 186 ALA A C 1
ATOM 1443 O O . ALA A 1 186 ? -3.248 11.701 12.691 1.00 96.62 186 ALA A O 1
ATOM 1444 N N . PRO A 1 187 ? -2.818 12.332 14.796 1.00 96.38 187 PRO A N 1
ATOM 1445 C CA . PRO A 1 187 ? -3.343 13.683 14.577 1.00 96.38 187 PRO A CA 1
ATOM 1446 C C . PRO A 1 187 ? -2.667 14.431 13.419 1.00 96.38 187 PRO A C 1
ATOM 1448 O O . PRO A 1 187 ? -3.321 15.190 12.709 1.00 96.38 187 PRO A O 1
ATOM 1451 N N . GLY A 1 188 ? -1.372 14.189 13.183 1.00 93.06 188 GLY A N 1
ATOM 1452 C CA . GLY A 1 188 ? -0.639 14.794 12.066 1.00 93.06 188 GLY A CA 1
ATOM 1453 C C . GLY A 1 188 ? -1.028 14.238 10.691 1.00 93.06 188 GLY A C 1
ATOM 1454 O O . GLY A 1 188 ? -0.742 14.874 9.680 1.00 93.06 188 GLY A O 1
ATOM 1455 N N . LEU A 1 189 ? -1.680 13.074 10.656 1.00 93.00 189 LEU A N 1
ATOM 1456 C CA . LEU A 1 189 ? -2.085 12.355 9.446 1.00 93.00 189 LEU A CA 1
ATOM 1457 C C . LEU A 1 189 ? -3.584 12.497 9.136 1.00 93.00 189 LEU A C 1
ATOM 1459 O O . LEU A 1 189 ? -4.004 12.178 8.030 1.00 93.00 189 LEU A O 1
ATOM 1463 N N . ALA A 1 190 ? -4.387 13.013 10.072 1.00 94.88 190 ALA A N 1
ATOM 1464 C CA . ALA A 1 190 ? -5.834 13.200 9.932 1.00 94.88 190 ALA A CA 1
ATOM 1465 C C . ALA A 1 190 ? -6.217 14.433 9.079 1.00 94.88 190 ALA A C 1
ATOM 1467 O O . ALA A 1 190 ? -7.134 15.177 9.425 1.00 94.88 190 ALA A O 1
ATOM 1468 N N . GLN A 1 191 ? -5.483 14.688 7.990 1.00 92.25 191 GLN A N 1
ATOM 1469 C CA . GLN A 1 191 ? -5.739 15.819 7.095 1.00 92.25 191 GLN A CA 1
ATOM 1470 C C . GLN A 1 191 ? -6.900 15.501 6.140 1.00 92.25 191 GLN A C 1
ATOM 1472 O O . GLN A 1 191 ? -6.784 14.529 5.390 1.00 92.25 191 GLN A O 1
ATOM 1477 N N . PRO A 1 192 ? -7.977 16.308 6.111 1.00 92.06 192 PRO A N 1
ATOM 1478 C CA . PRO A 1 192 ? -9.157 16.030 5.298 1.00 92.06 192 PRO A CA 1
ATOM 1479 C C . PRO A 1 192 ? -8.867 15.771 3.818 1.00 92.06 192 PRO A C 1
ATOM 1481 O O . PRO A 1 192 ? -8.143 16.537 3.180 1.00 92.06 192 PRO A O 1
ATOM 1484 N N . GLY A 1 193 ? -9.479 14.722 3.265 1.00 88.06 193 GLY A N 1
ATOM 1485 C CA . GLY A 1 193 ? -9.415 14.399 1.836 1.00 88.06 193 GLY A CA 1
ATOM 1486 C C . GLY A 1 193 ? -8.097 13.765 1.391 1.00 88.06 193 GLY A C 1
ATOM 1487 O O . GLY A 1 193 ? -7.800 13.745 0.199 1.00 88.06 193 GLY A O 1
ATOM 1488 N N . THR A 1 194 ? -7.299 13.258 2.331 1.00 94.12 194 THR A N 1
ATOM 1489 C CA . THR A 1 194 ? -6.047 12.548 2.040 1.00 94.12 194 THR A CA 1
ATOM 1490 C C . THR A 1 194 ? -6.176 11.069 2.387 1.00 94.12 194 THR A C 1
ATOM 1492 O O . THR A 1 194 ? -6.904 10.696 3.304 1.00 94.12 194 THR A O 1
ATOM 1495 N N . VAL A 1 195 ? -5.440 10.202 1.694 1.00 95.50 195 VAL A N 1
ATOM 1496 C CA . VAL A 1 195 ? -5.450 8.757 1.974 1.00 95.50 195 VAL A CA 1
ATOM 1497 C C . VAL A 1 195 ? -5.022 8.405 3.402 1.00 95.50 195 VAL A C 1
ATOM 1499 O O . VAL A 1 195 ? -5.623 7.493 3.960 1.00 95.50 195 VAL A O 1
ATOM 1502 N N . PRO A 1 196 ? -4.052 9.084 4.046 1.00 95.38 196 PRO A N 1
ATOM 1503 C CA . PRO A 1 196 ? -3.729 8.812 5.448 1.00 95.38 196 PRO A CA 1
ATOM 1504 C C . PRO A 1 196 ? -4.863 9.111 6.445 1.00 95.38 196 PRO A C 1
ATOM 1506 O O . PRO A 1 196 ? -4.878 8.513 7.522 1.00 95.38 196 PRO A O 1
ATOM 1509 N N . GLU A 1 197 ? -5.814 9.990 6.105 1.00 97.12 197 GLU A N 1
ATOM 1510 C CA . GLU A 1 197 ? -6.888 10.433 7.005 1.00 97.12 197 GLU A CA 1
ATOM 1511 C C . GLU A 1 197 ? -7.709 9.283 7.607 1.00 97.12 197 GLU A C 1
ATOM 1513 O O . GLU A 1 197 ? -7.747 9.181 8.836 1.00 97.12 197 GLU A O 1
ATOM 1518 N N . PRO A 1 198 ? -8.359 8.403 6.818 1.00 98.25 198 PRO A N 1
ATOM 1519 C CA . PRO A 1 198 ? -9.166 7.324 7.379 1.00 98.25 198 PRO A CA 1
ATOM 1520 C C . PRO A 1 198 ? -8.362 6.375 8.276 1.00 98.25 198 PRO A C 1
ATOM 1522 O O . PRO A 1 198 ? -8.881 5.915 9.291 1.00 98.25 198 PRO A O 1
ATOM 1525 N N . PHE A 1 199 ? -7.086 6.120 7.968 1.00 97.94 199 PHE A N 1
ATOM 1526 C CA . PHE A 1 199 ? -6.227 5.287 8.819 1.00 97.94 199 PHE A CA 1
ATOM 1527 C C . PHE A 1 199 ? -5.938 5.958 10.163 1.00 97.94 199 PHE A C 1
ATOM 1529 O O . PHE A 1 199 ? -5.983 5.303 11.204 1.00 97.94 199 PHE A O 1
ATOM 1536 N N . ALA A 1 200 ? -5.680 7.266 10.152 1.00 98.12 200 ALA A N 1
ATOM 1537 C CA . ALA A 1 200 ? -5.464 8.048 11.362 1.00 98.12 200 ALA A CA 1
ATOM 1538 C C . ALA A 1 200 ? -6.727 8.124 12.231 1.00 98.12 200 ALA A C 1
ATOM 1540 O O . ALA A 1 200 ? -6.658 7.896 13.439 1.00 98.12 200 ALA A O 1
ATOM 1541 N N . LEU A 1 201 ? -7.886 8.397 11.620 1.00 98.62 201 LEU A N 1
ATOM 1542 C CA . LEU A 1 201 ? -9.176 8.423 12.313 1.00 98.62 201 LEU A CA 1
ATOM 1543 C C . LEU A 1 201 ? -9.508 7.055 12.915 1.00 98.62 201 LEU A C 1
ATOM 1545 O O . LEU A 1 201 ? -9.869 6.988 14.089 1.00 98.62 201 LEU A O 1
ATOM 1549 N N . ARG A 1 202 ? -9.308 5.965 12.159 1.00 98.62 202 ARG A N 1
ATOM 1550 C CA . ARG A 1 202 ? -9.497 4.597 12.657 1.00 98.62 202 ARG A CA 1
ATOM 1551 C C . ARG A 1 202 ? -8.595 4.301 13.851 1.00 98.62 202 ARG A C 1
ATOM 1553 O O . ARG A 1 202 ? -9.070 3.760 14.845 1.00 98.62 202 ARG A O 1
ATOM 1560 N N . ALA A 1 203 ? -7.314 4.662 13.773 1.00 98.44 203 ALA A N 1
ATOM 1561 C CA . ALA A 1 203 ? -6.372 4.435 14.864 1.00 98.44 203 ALA A CA 1
ATOM 1562 C C . ALA A 1 203 ? -6.763 5.210 16.128 1.00 98.44 203 ALA A C 1
ATOM 1564 O O . ALA A 1 203 ? -6.792 4.630 17.213 1.00 98.44 203 ALA A O 1
ATOM 1565 N N . LEU A 1 204 ? -7.126 6.490 15.995 1.00 98.69 204 LEU A N 1
ATOM 1566 C CA . LEU A 1 204 ? -7.603 7.303 17.118 1.00 98.69 204 LEU A CA 1
ATOM 1567 C C . LEU A 1 204 ? -8.898 6.744 17.717 1.00 98.69 204 LEU A C 1
ATOM 1569 O O . LEU A 1 204 ? -8.998 6.639 18.937 1.00 98.69 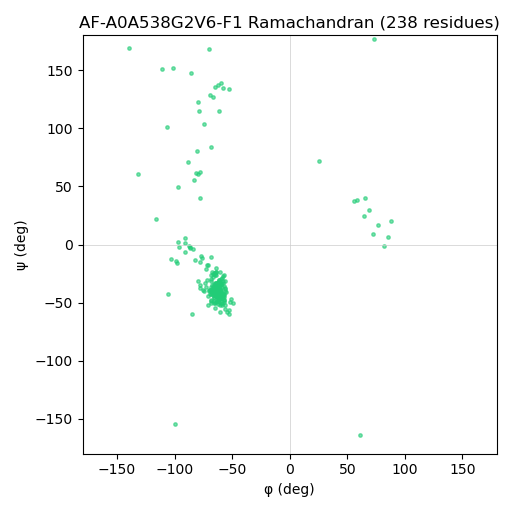204 LEU A O 1
ATOM 1573 N N . GLY A 1 205 ? -9.855 6.340 16.876 1.00 98.38 205 GLY A N 1
ATOM 1574 C CA . GLY A 1 205 ? -11.089 5.686 17.314 1.00 98.38 205 GLY A CA 1
ATOM 1575 C C . GLY A 1 205 ? -10.810 4.411 18.110 1.00 98.38 205 GLY A C 1
ATOM 1576 O O . GLY A 1 205 ? -11.342 4.238 19.204 1.00 98.38 205 GLY A O 1
ATOM 1577 N N . ALA A 1 206 ? -9.885 3.576 17.628 1.00 97.81 206 ALA A N 1
ATOM 1578 C CA . ALA A 1 206 ? -9.455 2.360 18.314 1.00 97.81 206 ALA A CA 1
ATOM 1579 C C . ALA A 1 206 ? -8.797 2.641 19.678 1.00 97.81 206 ALA A C 1
ATOM 1581 O O . ALA A 1 206 ? -9.133 1.997 20.669 1.00 97.81 206 ALA A O 1
ATOM 1582 N N . ALA A 1 207 ? -7.874 3.607 19.745 1.00 97.94 207 ALA A N 1
ATOM 1583 C CA . ALA A 1 207 ? -7.149 3.935 20.974 1.00 97.94 207 ALA A CA 1
ATOM 1584 C C . ALA A 1 207 ? -8.049 4.570 22.049 1.00 97.94 207 ALA A C 1
ATOM 1586 O O . ALA A 1 207 ? -7.807 4.387 23.244 1.00 97.94 207 ALA A O 1
ATOM 1587 N N . ARG A 1 208 ? -9.078 5.314 21.624 1.00 97.75 208 ARG A N 1
ATOM 1588 C CA . ARG A 1 208 ? -9.983 6.069 22.504 1.00 97.75 208 ARG A CA 1
ATOM 1589 C C . ARG A 1 208 ? -11.291 5.343 22.817 1.00 97.75 208 ARG A C 1
ATOM 1591 O O . ARG A 1 208 ? -11.973 5.746 23.754 1.00 97.75 208 ARG A O 1
ATOM 1598 N N . GLY A 1 209 ? -11.637 4.300 22.060 1.00 96.50 209 GLY A N 1
ATOM 1599 C CA . GLY A 1 209 ? -12.970 3.692 22.103 1.00 96.50 209 GLY A CA 1
ATOM 1600 C C . GLY A 1 209 ? -14.054 4.655 21.609 1.00 96.50 209 GLY A C 1
ATOM 1601 O O . GLY A 1 209 ? -15.104 4.764 22.233 1.00 96.50 209 GLY A O 1
ATOM 1602 N N . ASP A 1 210 ? -13.756 5.408 20.549 1.00 98.12 210 ASP A N 1
ATOM 1603 C CA . ASP A 1 210 ? -14.611 6.466 20.003 1.00 98.12 210 ASP A CA 1
ATOM 1604 C C . ASP A 1 210 ? -15.258 6.002 18.687 1.00 98.12 210 ASP A C 1
ATOM 1606 O O . ASP A 1 210 ? -14.625 5.990 17.625 1.00 98.12 210 ASP A O 1
ATOM 1610 N N . ASP A 1 211 ? -16.530 5.609 18.780 1.00 97.62 211 ASP A N 1
ATOM 1611 C CA . ASP A 1 211 ? -17.320 5.099 17.655 1.00 97.62 211 ASP A CA 1
ATOM 1612 C C . ASP A 1 211 ? -17.587 6.168 16.582 1.00 97.62 211 ASP A C 1
ATOM 1614 O O . ASP A 1 211 ? -17.697 5.830 15.401 1.00 97.62 211 ASP A O 1
ATOM 1618 N N . ASP A 1 212 ? -17.624 7.455 16.944 1.00 98.31 212 ASP A N 1
ATOM 1619 C CA . ASP A 1 212 ? -17.819 8.540 15.978 1.00 98.31 212 ASP A CA 1
ATOM 1620 C C . ASP A 1 212 ? -16.576 8.693 15.086 1.00 98.31 212 ASP A C 1
ATOM 1622 O O . ASP A 1 212 ? -16.688 8.900 13.872 1.00 98.31 212 ASP A O 1
ATOM 1626 N N . LEU A 1 213 ? -15.371 8.545 15.652 1.00 98.38 213 LEU A N 1
ATOM 1627 C CA . LEU A 1 213 ? -14.129 8.512 14.869 1.00 98.38 213 LEU A CA 1
ATOM 1628 C C . LEU A 1 213 ? -14.069 7.297 13.936 1.00 98.38 213 LEU A C 1
ATOM 1630 O O . LEU A 1 213 ? -13.642 7.439 12.787 1.00 98.38 213 LEU A O 1
ATOM 1634 N N . LEU A 1 214 ? -14.528 6.130 14.395 1.00 98.44 214 LEU A N 1
ATOM 1635 C CA . LEU A 1 214 ? -14.600 4.919 13.572 1.00 98.44 214 LEU A CA 1
ATOM 1636 C C . LEU A 1 214 ? -15.614 5.067 12.427 1.00 98.44 214 LEU A C 1
ATOM 1638 O O . LEU A 1 214 ? -15.294 4.737 11.285 1.00 98.44 214 LEU A O 1
ATOM 1642 N N . ALA A 1 215 ? -16.795 5.629 12.695 1.00 98.12 215 ALA A N 1
ATOM 1643 C CA . ALA A 1 215 ? -17.812 5.892 11.677 1.00 98.12 215 ALA A CA 1
ATOM 1644 C C . ALA A 1 215 ? -17.319 6.889 10.615 1.00 98.12 215 ALA A C 1
ATOM 1646 O O . ALA A 1 215 ? -17.534 6.699 9.416 1.00 98.12 215 ALA A O 1
ATOM 1647 N N . ARG A 1 216 ? -16.594 7.933 11.035 1.00 98.19 216 ARG A N 1
ATOM 1648 C CA . ARG A 1 216 ? -15.960 8.878 10.106 1.00 98.19 216 ARG A CA 1
ATOM 1649 C C . ARG A 1 216 ? -14.873 8.213 9.267 1.00 98.19 216 ARG A C 1
ATOM 1651 O O . ARG A 1 216 ? -14.806 8.475 8.069 1.00 98.19 216 ARG A O 1
ATOM 1658 N N . ALA A 1 217 ? -14.042 7.359 9.865 1.00 98.38 217 ALA A N 1
ATOM 1659 C CA . ALA A 1 217 ? -13.038 6.597 9.128 1.00 98.38 217 ALA A CA 1
ATOM 1660 C C . ALA A 1 217 ? -13.680 5.704 8.052 1.00 98.38 217 ALA A C 1
ATOM 1662 O O . ALA A 1 217 ? -13.211 5.703 6.915 1.00 98.38 217 ALA A O 1
ATOM 1663 N N . ASP A 1 218 ? -14.775 5.007 8.382 1.00 98.38 218 ASP A N 1
ATOM 1664 C CA . ASP A 1 218 ? -15.539 4.176 7.438 1.00 98.38 218 ASP A CA 1
ATOM 1665 C C . ASP A 1 218 ? -16.026 4.979 6.224 1.00 98.38 218 ASP A C 1
ATOM 1667 O O . ASP A 1 218 ? -15.816 4.583 5.074 1.00 98.38 218 ASP A O 1
ATOM 1671 N N . GLU A 1 219 ? -16.619 6.150 6.471 1.00 97.94 219 GLU A N 1
ATOM 1672 C CA . GLU A 1 219 ? -17.055 7.045 5.404 1.00 97.94 219 GLU A CA 1
ATOM 1673 C C . GLU A 1 219 ? -15.886 7.520 4.536 1.00 97.94 219 GLU A C 1
ATOM 1675 O O . GLU A 1 219 ? -15.982 7.465 3.309 1.00 97.94 219 GLU A O 1
ATOM 1680 N N . ARG A 1 220 ? -14.776 7.944 5.150 1.00 97.75 220 ARG A N 1
ATOM 1681 C CA . ARG A 1 220 ? -13.592 8.398 4.411 1.00 97.75 220 ARG A CA 1
ATOM 1682 C C . ARG A 1 220 ? -12.992 7.275 3.555 1.00 97.75 220 ARG A C 1
ATOM 1684 O O . ARG A 1 220 ? -12.647 7.523 2.403 1.00 97.75 220 ARG A O 1
ATOM 1691 N N . PHE A 1 221 ? -12.910 6.040 4.061 1.00 97.94 221 PHE A N 1
ATOM 1692 C CA . PHE A 1 221 ? -12.460 4.900 3.252 1.00 97.94 221 PHE A CA 1
ATOM 1693 C C . PHE A 1 221 ? -13.356 4.677 2.031 1.00 97.94 221 PHE A C 1
ATOM 1695 O O . PHE A 1 221 ? -12.846 4.488 0.928 1.00 97.94 221 PHE A O 1
ATOM 1702 N N . ARG A 1 222 ? -14.681 4.726 2.218 1.00 96.88 222 ARG A N 1
ATOM 1703 C CA . ARG A 1 222 ? -15.663 4.564 1.136 1.00 96.88 222 ARG A CA 1
ATOM 1704 C C . ARG A 1 222 ? -15.526 5.650 0.069 1.00 96.88 222 ARG A C 1
ATOM 1706 O O . ARG A 1 222 ? -15.560 5.340 -1.115 1.00 96.88 222 ARG A O 1
ATOM 1713 N N . GLU A 1 223 ? -15.372 6.910 0.466 1.00 96.56 223 GLU A N 1
ATOM 1714 C CA . GLU A 1 223 ? -15.221 8.020 -0.485 1.00 96.56 223 GLU A CA 1
ATOM 1715 C C . GLU A 1 223 ? -13.937 7.930 -1.316 1.00 96.56 223 GLU A C 1
ATOM 1717 O O . GLU A 1 223 ? -13.937 8.304 -2.487 1.00 96.56 223 GLU A O 1
ATOM 1722 N N . LEU A 1 224 ? -12.864 7.398 -0.730 1.00 95.75 224 LEU A N 1
ATOM 1723 C CA . LEU A 1 224 ? -11.577 7.209 -1.400 1.00 95.75 224 LEU A CA 1
ATOM 1724 C C . LEU A 1 224 ? -11.482 5.883 -2.177 1.00 95.75 224 LEU A C 1
ATOM 1726 O O . LEU A 1 224 ? -10.452 5.622 -2.794 1.00 95.75 224 LEU A O 1
ATOM 1730 N N . GLY A 1 225 ? -12.519 5.036 -2.148 1.00 95.25 225 GLY A N 1
ATOM 1731 C CA . GLY A 1 225 ? -12.518 3.730 -2.821 1.00 95.25 225 GLY A CA 1
ATOM 1732 C C . GLY A 1 225 ? -11.570 2.701 -2.192 1.00 95.25 225 GLY A C 1
ATOM 1733 O O . GLY A 1 225 ? -11.038 1.839 -2.883 1.00 95.25 225 GLY A O 1
ATOM 1734 N N . LEU A 1 226 ? -11.327 2.791 -0.883 1.00 96.69 226 LEU A N 1
ATOM 1735 C CA . LEU A 1 226 ? -10.414 1.924 -0.127 1.00 96.69 226 LEU A CA 1
ATOM 1736 C C . LEU A 1 226 ? -11.169 0.777 0.565 1.00 96.69 226 LEU A C 1
ATOM 1738 O O . LEU A 1 226 ? -11.016 0.541 1.768 1.00 96.69 226 LEU A O 1
ATOM 1742 N N . ASP A 1 227 ? -12.011 0.070 -0.189 1.00 96.38 227 ASP A N 1
ATOM 1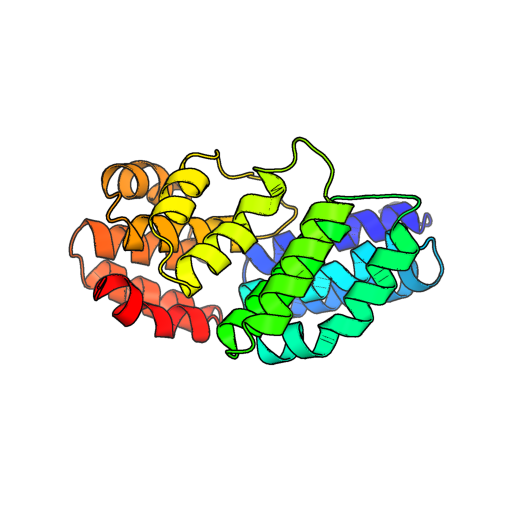743 C CA . ASP A 1 227 ? -12.986 -0.889 0.347 1.00 96.38 227 ASP A CA 1
ATOM 1744 C C . ASP A 1 227 ? -12.349 -2.054 1.111 1.00 96.38 227 ASP A C 1
ATOM 1746 O O . ASP A 1 227 ? -12.865 -2.478 2.148 1.00 96.38 227 ASP A O 1
ATOM 1750 N N . TRP A 1 228 ? -11.197 -2.551 0.652 1.00 96.31 228 TRP A N 1
ATOM 1751 C CA . TRP A 1 228 ? -10.495 -3.618 1.364 1.00 96.31 228 TRP A CA 1
ATOM 1752 C C . TRP A 1 228 ? -10.044 -3.163 2.756 1.00 96.31 228 TRP A C 1
ATOM 1754 O O . TRP A 1 228 ? -10.266 -3.878 3.733 1.00 96.31 228 TRP A O 1
ATOM 1764 N N . HIS A 1 229 ? -9.463 -1.958 2.868 1.00 96.81 229 HIS A N 1
ATOM 1765 C CA . HIS A 1 229 ? -9.018 -1.407 4.156 1.00 96.81 229 HIS A CA 1
ATOM 1766 C C . HIS A 1 229 ? -10.197 -1.142 5.072 1.00 96.81 229 HIS A C 1
ATOM 1768 O O . HIS A 1 229 ? -10.116 -1.454 6.257 1.00 96.81 229 HIS A O 1
ATOM 1774 N N . ARG A 1 230 ? -11.297 -0.618 4.525 1.00 97.38 230 ARG A N 1
ATOM 1775 C CA . ARG A 1 230 ? -12.557 -0.424 5.244 1.00 97.38 230 ARG A CA 1
ATOM 1776 C C . ARG A 1 230 ? -13.007 -1.713 5.935 1.00 97.38 230 ARG A C 1
ATOM 1778 O O . ARG A 1 230 ? -13.243 -1.707 7.144 1.00 97.38 230 ARG A O 1
ATOM 1785 N N . ALA A 1 231 ? -13.022 -2.820 5.189 1.00 96.31 231 ALA A N 1
ATOM 1786 C CA . ALA A 1 231 ? -13.421 -4.139 5.677 1.00 96.31 231 ALA A CA 1
ATOM 1787 C C . ALA A 1 231 ? -12.501 -4.706 6.778 1.00 96.31 231 ALA A C 1
ATOM 1789 O O . ALA A 1 231 ? -12.936 -5.559 7.548 1.00 96.31 231 ALA A O 1
ATOM 1790 N N . GLN A 1 232 ? -11.260 -4.220 6.912 1.00 94.75 232 GLN A N 1
ATOM 1791 C CA . GLN A 1 232 ? -10.342 -4.678 7.967 1.00 94.75 232 GLN A CA 1
ATOM 1792 C C . GLN A 1 232 ? -10.658 -4.112 9.355 1.00 94.75 232 GLN A C 1
ATOM 1794 O O . GLN A 1 232 ? -10.084 -4.570 10.341 1.00 94.75 232 GLN A O 1
ATOM 1799 N N . THR A 1 233 ? -11.536 -3.112 9.464 1.00 94.56 233 THR A N 1
ATOM 1800 C CA . THR A 1 233 ? -11.731 -2.375 10.722 1.00 94.56 233 THR A CA 1
ATOM 1801 C C . THR A 1 233 ? -12.149 -3.292 11.869 1.00 94.56 233 THR A C 1
ATOM 1803 O O . THR A 1 233 ? -11.498 -3.291 12.909 1.00 94.56 233 THR A O 1
ATOM 1806 N N . GLU A 1 234 ? -13.162 -4.138 11.677 1.00 90.88 234 GLU A N 1
ATOM 1807 C CA . GLU A 1 234 ? -13.609 -5.067 12.723 1.00 90.88 234 GLU A CA 1
ATOM 1808 C C . GLU A 1 234 ? -12.516 -6.070 13.110 1.00 90.88 234 GLU A C 1
ATOM 1810 O O . GLU A 1 234 ? -12.317 -6.335 14.294 1.00 90.88 234 GLU A O 1
ATOM 1815 N N . HIS A 1 235 ? -11.765 -6.585 12.131 1.00 90.75 235 HIS A N 1
ATOM 1816 C CA . HIS A 1 235 ? -10.670 -7.523 12.373 1.00 90.75 235 HIS A CA 1
ATOM 1817 C C . HIS A 1 235 ? -9.561 -6.894 13.232 1.00 90.75 235 HIS A C 1
ATOM 1819 O O . HIS A 1 235 ? -9.125 -7.490 14.217 1.00 90.75 235 HIS A O 1
ATOM 1825 N N . LEU A 1 236 ? -9.165 -5.660 12.908 1.00 89.94 236 LEU A N 1
ATOM 1826 C CA . LEU A 1 236 ? -8.150 -4.911 13.652 1.00 89.94 236 LEU A CA 1
ATOM 1827 C C . LEU A 1 236 ? -8.592 -4.608 15.091 1.00 89.94 236 LEU A C 1
ATOM 1829 O O . LEU A 1 236 ? -7.790 -4.727 16.016 1.00 89.94 236 LEU A O 1
ATOM 1833 N N . LEU A 1 237 ? -9.862 -4.244 15.296 1.00 88.56 237 LEU A N 1
ATOM 1834 C CA . LEU A 1 237 ? -10.405 -3.948 16.627 1.00 88.56 237 LEU A CA 1
ATOM 1835 C C . LEU A 1 237 ? -10.617 -5.210 17.475 1.00 88.56 237 LEU A C 1
ATOM 1837 O O . LEU A 1 237 ? -10.455 -5.173 18.697 1.00 88.56 237 LEU A O 1
ATOM 1841 N N . ALA A 1 238 ? -10.960 -6.333 16.837 1.00 82.25 238 ALA A N 1
ATOM 1842 C CA . ALA A 1 238 ? -11.191 -7.606 17.511 1.00 82.25 238 ALA A CA 1
ATOM 1843 C C . ALA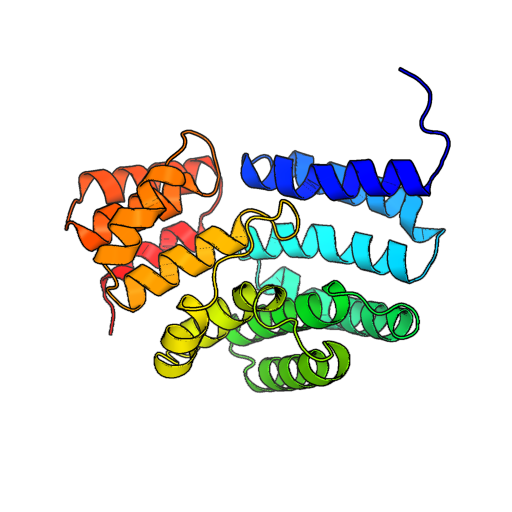 A 1 238 ? -9.914 -8.209 18.114 1.00 82.25 238 ALA A C 1
ATOM 1845 O O . ALA A 1 238 ? -10.031 -8.994 19.056 1.00 82.25 238 ALA A O 1
ATOM 1846 N N . GLY A 1 239 ? -8.735 -7.833 17.593 1.00 59.50 239 GLY A N 1
ATOM 1847 C CA . GLY A 1 239 ? -7.396 -8.107 18.128 1.00 59.50 239 GLY A CA 1
ATOM 1848 C C . GLY A 1 239 ? -7.288 -9.357 19.006 1.00 59.50 239 GLY A C 1
ATOM 1849 O O . GLY A 1 239 ? -7.149 -9.221 20.228 1.00 59.50 239 GLY A O 1
ATOM 1850 N N . ARG A 1 240 ? -7.377 -10.536 18.371 1.00 45.56 240 ARG A N 1
ATOM 1851 C CA . ARG A 1 240 ? -6.902 -11.826 18.893 1.00 45.56 240 ARG A CA 1
ATOM 1852 C C . ARG A 1 240 ? -5.580 -12.174 18.235 1.00 45.56 240 ARG A C 1
ATOM 1854 O O . ARG A 1 240 ? -5.496 -11.968 17.007 1.00 45.56 240 ARG A O 1
#

Mean predicted aligned error: 3.93 Å

Secondary structure (DSSP, 8-state):
------HHHHHHHHHHHHHHHHHTT-HHHHHHHHHHHHHHHTTS-HHHHHHHHHHHHHHHHHHT-HHHHHHTHHHHHHHHHHHTTS--HHHHHHHHHHHHHHHHTT-HHHHHHHHHHHHHHH-SS-TTTTHHHHHHHHHHTT-HHHHHHHHTSPP---STTTTHHHHHHHHHHHHHT-HHHHHHHGGGT--TTSTHHHHHHHHHHHHHT-HHHHHHHHHHHHHTT-HHHHHTHHHHHH--